Protein AF-A0AA39V1B9-F1 (afdb_monomer_lite)

Sequence (184 aa):
MPGRAGRNKNKDPFYYWNYVAITKPEAQALASRLGLDFPAGLQDAPKSGLIYPIRRLIITSEDTPANYTTLLGPLWSTKTQSIIHETRIQVLLCPPPGSPDHKLSEHLDAGSPRWTPRAPNAEEEIEIGKVREMKERVAGQTGERKDVESKDIREILMGMGGNWVDNLPALEKAMNSTDQGVGR

Organism: NCBI:txid184061

Secondary structure (DSSP, 8-state):
--------GGG-HHHIIIIIGGG-HHHHHHHHHHTPPP-TT-TTSGGGSTHHHHHHHHHTT---HHHHHHHH-TTHHHHSHHHHHHHHHHHHH-PPTTSHHHHHHHHHHTT-S---PPPP-HHHHHHHHHHHHHHHHHHHHHTT-----HHHHHHHHHHTGGGHHHHHHHHHHHHHTS---TT-

Radius of gyration: 18.97 Å; chains: 1; bounding box: 39×52×49 Å

Foldseek 3Di:
DDDDPPPPLCAFQLSCLAPPLVVDPVSVVVCVLLQHDRCVNVCPDPSSDPLLQLLSCQQVVNNDPVNCCNNRNDCCVVPCPVVNLVSNLLLQLVFDPQFQSVVSCCVSCPRGPGGDGDDDDPVSVVLNVLLVVLLVLLCVQQPPALDRDPVSVVVSLVVVPPCSVVSVVSNVSSRRRGRSRPPD

Structure (mmCIF, N/CA/C/O backbone):
data_AF-A0AA39V1B9-F1
#
_entry.id   AF-A0AA39V1B9-F1
#
loop_
_atom_site.group_PDB
_atom_site.id
_atom_site.type_symbol
_atom_site.label_atom_id
_atom_site.label_alt_id
_atom_site.label_comp_id
_atom_site.label_asym_id
_atom_site.label_entity_id
_atom_site.label_seq_id
_atom_site.pdbx_PDB_ins_code
_atom_site.Cartn_x
_atom_site.Cartn_y
_atom_site.Cartn_z
_atom_site.occupancy
_atom_site.B_iso_or_equiv
_atom_site.auth_seq_id
_atom_site.auth_comp_id
_atom_site.auth_asym_id
_atom_site.auth_atom_id
_atom_site.pdbx_PDB_model_num
ATOM 1 N N . MET A 1 1 ? 13.979 38.672 -17.823 1.00 37.19 1 MET A N 1
ATOM 2 C CA . MET A 1 1 ? 12.938 37.757 -17.306 1.00 37.19 1 MET A CA 1
ATOM 3 C C . MET A 1 1 ? 13.581 36.405 -17.031 1.00 37.19 1 MET A C 1
ATOM 5 O O . MET A 1 1 ? 14.150 35.858 -17.969 1.00 37.19 1 MET A O 1
ATOM 9 N N . PRO A 1 2 ? 13.589 35.884 -15.795 1.00 35.84 2 PRO A N 1
ATOM 10 C CA . PRO A 1 2 ? 14.189 34.584 -15.520 1.00 35.84 2 PRO A CA 1
ATOM 11 C C . PRO A 1 2 ? 13.234 33.461 -15.954 1.00 35.84 2 PRO A C 1
ATOM 13 O O . PRO A 1 2 ? 12.050 33.466 -15.619 1.00 35.84 2 PRO A O 1
ATOM 16 N N . GLY A 1 3 ? 13.754 32.527 -16.753 1.00 38.38 3 GLY A N 1
ATOM 17 C CA . GLY A 1 3 ? 13.015 31.409 -17.332 1.00 38.38 3 GLY A CA 1
ATOM 18 C C . GLY A 1 3 ? 12.519 30.418 -16.280 1.00 38.38 3 GLY A C 1
ATOM 19 O O . GLY A 1 3 ? 13.250 30.009 -15.379 1.00 38.38 3 GLY A O 1
ATOM 20 N N . ARG A 1 4 ? 11.256 30.008 -16.416 1.00 44.22 4 ARG A N 1
ATOM 21 C CA . ARG A 1 4 ? 10.624 28.958 -15.614 1.00 44.22 4 ARG A CA 1
ATOM 22 C C . ARG A 1 4 ? 11.308 27.630 -15.957 1.00 44.22 4 ARG A C 1
ATOM 24 O O . ARG A 1 4 ? 11.100 27.102 -17.046 1.00 44.22 4 ARG A O 1
ATOM 31 N N . ALA A 1 5 ? 12.136 27.108 -15.053 1.00 47.25 5 ALA A N 1
ATOM 32 C CA . ALA A 1 5 ? 12.747 25.791 -15.197 1.00 47.25 5 ALA A CA 1
ATOM 33 C C . ALA A 1 5 ? 11.652 24.747 -15.477 1.00 47.25 5 ALA A C 1
ATOM 35 O O . ALA A 1 5 ? 10.743 24.544 -14.666 1.00 47.25 5 ALA A O 1
ATOM 36 N N . GLY A 1 6 ? 11.703 24.123 -16.655 1.00 45.06 6 GLY A N 1
ATOM 37 C CA . GLY A 1 6 ? 10.778 23.063 -17.027 1.00 45.06 6 GLY A CA 1
ATOM 38 C C . GLY A 1 6 ? 10.898 21.919 -16.025 1.00 45.06 6 GLY A C 1
ATOM 39 O O . GLY A 1 6 ? 11.937 21.265 -15.952 1.00 45.06 6 GLY A O 1
ATOM 40 N N . ARG A 1 7 ? 9.846 21.678 -15.233 1.00 54.78 7 ARG A N 1
ATOM 41 C CA . ARG A 1 7 ? 9.728 20.460 -14.421 1.00 54.78 7 ARG A CA 1
ATOM 42 C C . ARG A 1 7 ? 9.906 19.274 -15.366 1.00 54.78 7 ARG A C 1
ATOM 44 O O . ARG A 1 7 ? 9.067 19.055 -16.236 1.00 54.78 7 ARG A O 1
ATOM 51 N N . ASN A 1 8 ? 11.013 18.550 -15.229 1.00 60.31 8 ASN A N 1
ATOM 52 C CA . ASN A 1 8 ? 11.303 17.384 -16.052 1.00 60.31 8 ASN A CA 1
ATOM 53 C C . ASN A 1 8 ? 10.291 16.280 -15.708 1.00 60.31 8 ASN A C 1
ATOM 55 O O . ASN A 1 8 ? 10.480 15.537 -14.745 1.00 60.31 8 ASN A O 1
ATOM 59 N N . LYS A 1 9 ? 9.188 16.228 -16.466 1.00 61.00 9 LYS A N 1
ATOM 60 C CA . LYS A 1 9 ? 8.064 15.303 -16.257 1.00 61.00 9 LYS A CA 1
ATOM 61 C C . LYS A 1 9 ? 8.521 13.843 -16.249 1.00 61.00 9 LYS A C 1
ATOM 63 O O . LYS A 1 9 ? 7.990 13.055 -15.482 1.00 61.00 9 LYS A O 1
ATOM 68 N N . ASN A 1 10 ? 9.590 13.515 -16.977 1.00 60.66 10 ASN A N 1
ATOM 69 C CA . ASN A 1 10 ? 10.157 12.164 -17.044 1.00 60.66 10 ASN A CA 1
ATOM 70 C C . ASN A 1 10 ? 10.738 11.670 -15.710 1.00 60.66 10 ASN A C 1
ATOM 72 O O . ASN A 1 10 ? 11.072 10.496 -15.597 1.00 60.66 10 ASN A O 1
ATOM 76 N N . LYS A 1 11 ? 10.903 12.550 -14.717 1.00 70.75 11 LYS A N 1
ATOM 77 C CA . LYS A 1 11 ? 11.373 12.185 -13.376 1.00 70.75 11 LYS A CA 1
ATOM 78 C C . LYS A 1 11 ? 10.248 12.114 -12.343 1.00 70.75 11 LYS A C 1
ATOM 80 O O . LYS A 1 11 ? 10.514 11.843 -11.180 1.00 70.75 11 LYS A O 1
ATOM 85 N N . ASP A 1 12 ? 9.015 12.419 -12.727 1.00 89.06 12 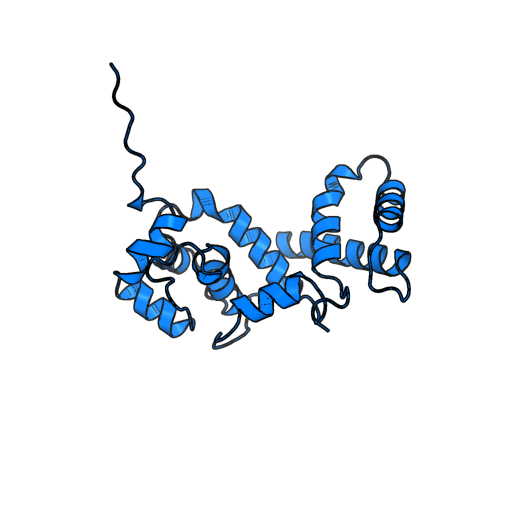ASP A N 1
ATOM 86 C CA . ASP A 1 12 ? 7.872 12.312 -11.835 1.00 89.06 12 ASP A CA 1
ATOM 87 C C . ASP A 1 12 ? 7.345 10.866 -11.811 1.00 89.06 12 ASP A C 1
ATOM 89 O O . ASP A 1 12 ? 7.060 10.343 -12.886 1.00 89.06 12 ASP A O 1
ATOM 93 N N . PRO A 1 13 ? 7.202 10.213 -10.641 1.00 92.19 13 PRO A N 1
ATOM 94 C CA . PRO A 1 13 ? 6.797 8.809 -10.581 1.00 92.19 13 PRO A CA 1
ATOM 95 C C . PRO A 1 13 ? 5.447 8.514 -11.222 1.00 92.19 13 PRO A C 1
ATOM 97 O O . PRO A 1 13 ? 5.292 7.482 -11.871 1.00 92.19 13 PRO A O 1
ATOM 100 N N . PHE A 1 14 ? 4.486 9.432 -11.091 1.00 90.94 14 PHE A N 1
ATOM 101 C CA . PHE A 1 14 ? 3.168 9.269 -11.694 1.00 90.94 14 PHE A CA 1
ATOM 102 C C . PHE A 1 14 ? 3.268 9.304 -13.219 1.00 90.94 14 PHE A C 1
ATOM 104 O O . PHE A 1 14 ? 2.776 8.403 -13.897 1.00 90.94 14 PHE A O 1
ATOM 111 N N . TYR A 1 15 ? 3.967 10.298 -13.772 1.00 90.94 15 TYR A N 1
ATOM 112 C CA . TYR A 1 15 ? 4.223 10.346 -15.212 1.00 90.94 15 TYR A CA 1
ATOM 113 C C . TYR A 1 15 ? 5.038 9.135 -15.693 1.00 90.94 15 TYR A C 1
ATOM 115 O O . TYR A 1 15 ? 4.747 8.568 -16.745 1.00 90.94 15 TYR A O 1
ATOM 123 N N . TYR A 1 16 ? 6.045 8.718 -14.925 1.00 93.31 16 TYR A N 1
ATOM 124 C CA . TYR A 1 16 ? 6.901 7.595 -15.285 1.00 93.31 16 TYR A CA 1
ATOM 125 C C . TYR A 1 16 ? 6.095 6.300 -15.402 1.00 93.31 16 TYR A C 1
ATOM 127 O O . TYR A 1 16 ? 6.165 5.648 -16.442 1.00 93.31 16 TYR A O 1
ATOM 135 N N . TRP A 1 17 ? 5.289 5.969 -14.389 1.00 93.38 17 TRP A N 1
ATOM 136 C CA . TRP A 1 17 ? 4.412 4.796 -14.400 1.00 93.38 17 TRP A CA 1
ATOM 137 C C . TRP A 1 17 ? 3.464 4.800 -15.606 1.00 93.38 17 TRP A C 1
ATOM 139 O O . TRP A 1 17 ? 3.354 3.807 -16.323 1.00 93.38 17 TRP A O 1
ATOM 149 N N . ASN A 1 18 ? 2.824 5.942 -15.869 1.00 91.19 18 ASN A N 1
ATOM 150 C CA . ASN A 1 18 ? 1.783 6.033 -16.888 1.00 91.19 18 ASN A CA 1
ATOM 151 C C . ASN A 1 18 ? 2.308 6.045 -18.332 1.00 91.19 18 ASN A C 1
ATOM 153 O O . ASN A 1 18 ? 1.601 5.586 -19.229 1.00 91.19 18 ASN A O 1
ATOM 157 N N . TYR A 1 19 ? 3.516 6.569 -18.571 1.00 90.56 19 TYR A N 1
ATOM 158 C CA . TYR A 1 19 ? 3.994 6.850 -19.933 1.00 90.56 19 TYR A CA 1
ATOM 159 C C . TYR A 1 19 ? 5.386 6.310 -20.254 1.00 90.56 19 TYR A C 1
ATOM 161 O O . TYR A 1 19 ? 5.684 6.064 -21.419 1.00 90.56 19 TYR A O 1
ATOM 169 N N . VAL A 1 20 ? 6.264 6.147 -19.261 1.00 92.94 20 VAL A N 1
ATOM 170 C CA . VAL A 1 20 ? 7.667 5.779 -19.503 1.00 92.94 20 VAL A CA 1
ATOM 171 C C . VAL A 1 20 ? 7.892 4.292 -19.274 1.00 92.94 20 VAL A C 1
ATOM 173 O O . VAL A 1 20 ? 8.451 3.635 -20.150 1.00 92.94 20 VAL A O 1
ATOM 176 N N . ALA A 1 21 ? 7.436 3.749 -18.145 1.00 94.38 21 ALA A N 1
ATOM 177 C CA . ALA A 1 21 ? 7.662 2.357 -17.761 1.00 94.38 21 ALA A CA 1
ATOM 178 C C . ALA A 1 21 ? 7.157 1.372 -18.831 1.00 94.38 21 ALA A C 1
ATOM 180 O O . ALA A 1 21 ? 7.869 0.443 -19.191 1.00 94.38 21 ALA A O 1
ATOM 181 N N . ILE A 1 22 ? 6.003 1.643 -19.451 1.00 94.00 22 ILE A N 1
ATOM 182 C CA . ILE A 1 22 ? 5.450 0.814 -20.537 1.00 94.00 22 ILE A CA 1
ATOM 183 C C . ILE A 1 22 ? 6.396 0.657 -21.742 1.00 94.00 22 ILE A C 1
ATOM 185 O O . ILE A 1 22 ? 6.296 -0.320 -22.473 1.00 94.00 22 ILE A O 1
ATOM 189 N N . THR A 1 23 ? 7.327 1.592 -21.958 1.00 94.44 23 THR A N 1
ATOM 190 C CA . THR A 1 23 ? 8.289 1.556 -23.078 1.00 94.44 23 THR A CA 1
ATOM 191 C C . THR A 1 23 ? 9.585 0.811 -22.747 1.00 94.44 23 THR A C 1
ATOM 193 O O . THR A 1 23 ? 10.448 0.664 -23.612 1.00 94.44 23 THR A O 1
ATOM 196 N N . LYS A 1 24 ? 9.758 0.372 -21.495 1.00 96.00 24 LYS A N 1
ATOM 197 C CA . LYS A 1 24 ? 10.985 -0.253 -20.992 1.00 96.00 24 LYS A CA 1
ATOM 198 C C . LYS A 1 24 ? 10.831 -1.777 -20.946 1.00 96.00 24 LYS A C 1
ATOM 200 O O . LYS A 1 24 ? 9.971 -2.250 -20.200 1.00 96.00 24 LYS A O 1
ATOM 205 N N . PRO A 1 25 ? 11.650 -2.559 -21.678 1.00 98.00 25 PRO A N 1
ATOM 206 C CA . PRO A 1 25 ? 11.557 -4.022 -21.672 1.00 98.00 25 PRO A CA 1
ATOM 207 C C . PRO A 1 25 ? 11.648 -4.632 -20.268 1.00 98.00 25 PRO A C 1
ATOM 209 O O . PRO A 1 25 ? 10.903 -5.547 -19.930 1.00 98.00 25 PRO A O 1
ATOM 212 N N . GLU A 1 26 ? 12.514 -4.089 -19.414 1.00 97.94 26 GLU A N 1
ATOM 213 C CA . GLU A 1 26 ? 12.684 -4.525 -18.030 1.00 97.94 26 GLU A CA 1
ATOM 214 C C . GLU A 1 26 ? 11.429 -4.291 -17.175 1.00 97.94 26 GLU A C 1
ATOM 216 O O . GLU A 1 26 ? 11.073 -5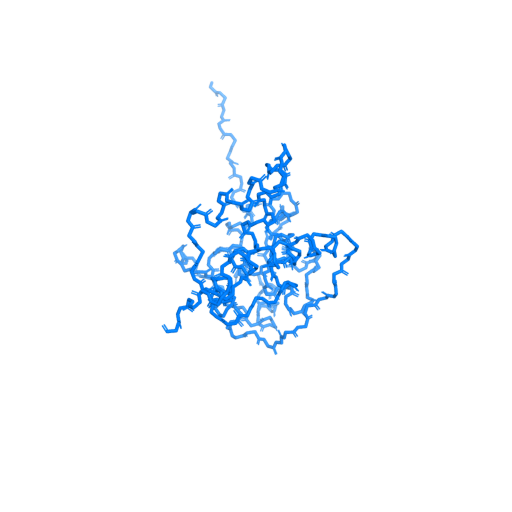.132 -16.349 1.00 97.94 26 GLU A O 1
ATOM 221 N N . ALA A 1 27 ? 10.714 -3.186 -17.402 1.00 97.75 27 ALA A N 1
ATOM 222 C CA . ALA A 1 27 ? 9.474 -2.891 -16.697 1.00 97.75 27 ALA A CA 1
ATOM 223 C C . ALA A 1 27 ? 8.309 -3.726 -17.237 1.00 97.75 27 ALA A C 1
ATOM 225 O O . ALA A 1 27 ? 7.485 -4.172 -16.448 1.00 97.75 27 ALA A O 1
ATOM 226 N N . GLN A 1 28 ? 8.263 -3.996 -18.545 1.00 97.50 28 GLN A N 1
ATOM 227 C CA . GLN A 1 28 ? 7.302 -4.927 -19.144 1.00 97.50 28 GLN A CA 1
ATOM 228 C C . GLN A 1 28 ? 7.466 -6.346 -18.592 1.00 97.50 28 GLN A C 1
ATOM 230 O O . GLN A 1 28 ? 6.481 -6.970 -18.196 1.00 97.50 28 GLN A O 1
ATOM 235 N N . ALA A 1 29 ? 8.706 -6.834 -18.505 1.00 98.12 29 ALA A N 1
ATOM 236 C CA . ALA A 1 29 ? 9.008 -8.142 -17.935 1.00 98.12 29 ALA A CA 1
ATOM 237 C C . ALA A 1 29 ? 8.603 -8.220 -16.455 1.00 98.12 29 ALA A C 1
ATOM 239 O O . ALA A 1 29 ? 7.954 -9.181 -16.037 1.00 98.12 29 ALA A O 1
ATOM 240 N N . LEU A 1 30 ? 8.934 -7.187 -15.670 1.00 98.19 30 LEU A N 1
ATOM 241 C CA . LEU A 1 30 ? 8.533 -7.103 -14.268 1.00 98.19 30 LEU A CA 1
ATOM 242 C C . LEU A 1 30 ? 7.006 -7.038 -14.121 1.00 98.19 30 LEU A C 1
ATOM 244 O O . LEU A 1 30 ? 6.442 -7.791 -13.336 1.00 98.19 30 LEU A O 1
ATOM 248 N N . ALA A 1 31 ? 6.325 -6.196 -14.899 1.00 96.88 31 ALA A N 1
ATOM 249 C CA . ALA A 1 31 ? 4.871 -6.071 -14.871 1.00 96.88 31 ALA A CA 1
ATOM 250 C C . ALA A 1 31 ? 4.182 -7.399 -15.202 1.00 96.88 31 ALA A C 1
ATOM 252 O O . ALA A 1 31 ? 3.312 -7.830 -14.452 1.00 96.88 31 ALA A O 1
ATOM 253 N N . SER A 1 32 ? 4.635 -8.100 -16.244 1.00 96.62 32 SER A N 1
ATOM 254 C CA . SER A 1 32 ? 4.124 -9.426 -16.601 1.00 96.62 32 SER A CA 1
ATOM 255 C C . SER A 1 32 ? 4.310 -10.437 -15.464 1.00 96.62 32 SER A C 1
ATOM 257 O O . SER A 1 32 ? 3.352 -11.108 -15.083 1.00 96.62 32 SER A O 1
ATOM 259 N N . ARG A 1 33 ? 5.501 -10.489 -14.846 1.00 96.50 33 ARG A N 1
ATOM 260 C CA . ARG A 1 33 ? 5.774 -11.363 -13.689 1.00 96.50 33 ARG A CA 1
ATOM 261 C C . ARG A 1 33 ? 4.865 -11.064 -12.496 1.00 96.50 33 ARG A C 1
ATOM 263 O O . ARG A 1 33 ? 4.499 -11.975 -11.759 1.00 96.50 33 ARG A O 1
ATOM 270 N N . LEU A 1 34 ? 4.527 -9.794 -12.3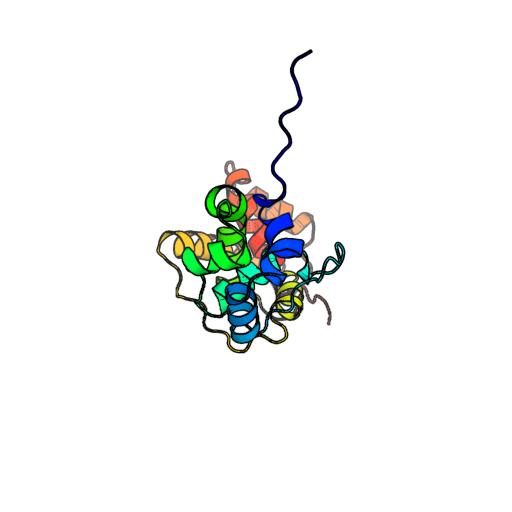05 1.00 96.69 34 LEU A N 1
ATOM 271 C CA . LEU A 1 34 ? 3.687 -9.306 -11.218 1.00 96.69 34 LEU A CA 1
ATOM 272 C C . LEU A 1 34 ? 2.184 -9.343 -11.542 1.00 96.69 34 LEU A C 1
ATOM 274 O O . LEU A 1 34 ? 1.379 -9.047 -10.662 1.00 96.69 34 LEU A O 1
ATOM 278 N N . GLY A 1 35 ? 1.783 -9.677 -12.773 1.00 95.31 35 GLY A N 1
ATOM 279 C CA . GLY A 1 35 ? 0.391 -9.590 -13.232 1.00 95.31 35 GLY A CA 1
ATOM 280 C C . GLY A 1 35 ? -0.151 -8.153 -13.304 1.00 95.31 35 GLY A C 1
ATOM 281 O O . GLY A 1 35 ? -1.333 -7.929 -13.042 1.00 95.31 35 GLY A O 1
ATOM 282 N N . LEU A 1 36 ? 0.716 -7.169 -13.554 1.00 94.31 36 LEU A N 1
ATOM 283 C CA . LEU A 1 36 ? 0.351 -5.762 -13.725 1.00 94.31 36 LEU A CA 1
ATOM 284 C C . LEU A 1 36 ? -0.008 -5.458 -15.176 1.00 94.31 36 LEU A C 1
ATOM 286 O O . LEU A 1 36 ? 0.751 -5.787 -16.087 1.00 94.31 36 LEU A O 1
ATOM 290 N N . ASP A 1 37 ? -1.078 -4.689 -15.352 1.00 91.62 37 ASP A N 1
ATOM 291 C CA . ASP A 1 37 ? -1.376 -4.033 -16.621 1.00 91.62 37 ASP A CA 1
ATOM 292 C C . ASP A 1 37 ? -0.946 -2.570 -16.564 1.00 91.62 37 ASP A C 1
ATOM 294 O O . ASP A 1 37 ? -1.322 -1.832 -15.649 1.00 91.62 37 ASP A O 1
ATOM 298 N N . PHE A 1 38 ? -0.194 -2.116 -17.565 1.00 90.62 38 PHE A N 1
ATOM 299 C CA . PHE A 1 38 ? 0.081 -0.690 -17.687 1.00 90.62 38 PHE A CA 1
ATOM 300 C C . PHE A 1 38 ? -1.197 0.067 -18.065 1.00 90.62 38 PHE A C 1
ATOM 302 O O . PHE A 1 38 ? -1.966 -0.402 -18.903 1.00 90.62 38 PHE A O 1
ATOM 309 N N . PRO A 1 39 ? -1.398 1.283 -17.533 1.00 81.50 39 PRO A N 1
ATOM 310 C CA . PRO A 1 39 ? -2.577 2.093 -17.833 1.00 81.50 39 PRO A CA 1
ATOM 311 C C . PRO A 1 39 ? -2.609 2.614 -19.281 1.00 81.50 39 PRO A C 1
ATOM 313 O O . PRO A 1 39 ? -3.607 3.201 -19.680 1.00 81.50 39 PRO A O 1
ATOM 316 N N . ALA A 1 40 ? -1.539 2.431 -20.069 1.00 73.75 40 ALA A N 1
ATOM 317 C CA . ALA A 1 40 ? -1.438 2.840 -21.478 1.00 73.75 40 ALA A CA 1
ATOM 318 C C . ALA A 1 40 ? -1.885 4.297 -21.753 1.00 73.75 40 ALA A C 1
ATOM 320 O O . ALA A 1 40 ? -2.418 4.604 -22.816 1.00 73.75 40 ALA A O 1
ATOM 321 N N . GLY A 1 41 ? -1.674 5.203 -20.790 1.00 63.81 41 GLY A N 1
ATOM 322 C CA . GLY A 1 41 ? -2.076 6.611 -20.884 1.00 63.81 41 GLY A CA 1
ATOM 323 C C . GLY A 1 41 ? -3.541 6.917 -20.537 1.00 63.81 41 GLY A C 1
ATOM 324 O O . GLY A 1 41 ? -3.952 8.071 -20.662 1.00 63.81 41 GLY A O 1
ATOM 325 N N . LEU A 1 42 ? -4.325 5.939 -20.073 1.00 67.31 42 LEU A N 1
ATOM 326 C CA . LEU A 1 42 ? -5.687 6.144 -19.571 1.00 67.31 42 LEU A CA 1
ATOM 327 C C . LEU A 1 42 ? -5.634 6.796 -18.181 1.00 67.31 42 LEU A C 1
ATOM 329 O O . LEU A 1 42 ? -5.460 6.116 -17.171 1.00 67.31 42 LEU A O 1
ATOM 333 N N . GLN A 1 43 ? -5.757 8.127 -18.136 1.00 57.50 43 GLN A N 1
ATOM 334 C CA . GLN A 1 43 ? -5.581 8.919 -16.910 1.00 57.50 43 GLN A CA 1
ATOM 335 C C . GLN A 1 43 ? -6.600 8.587 -15.805 1.00 57.50 43 GLN A C 1
ATOM 337 O O . GLN A 1 43 ? -6.240 8.668 -14.632 1.00 57.50 43 GLN A O 1
ATOM 342 N N . ASP A 1 44 ? -7.799 8.110 -16.154 1.00 59.81 44 ASP A N 1
ATOM 343 C CA . ASP A 1 44 ? -8.903 7.908 -15.198 1.00 59.81 44 ASP A CA 1
ATOM 344 C C . ASP A 1 44 ? -9.119 6.445 -14.767 1.00 59.81 44 ASP A C 1
ATOM 346 O O . ASP A 1 44 ? -10.059 6.135 -14.037 1.00 59.81 44 ASP A O 1
ATOM 350 N N . ALA A 1 45 ? -8.266 5.513 -15.205 1.00 65.81 45 ALA A N 1
ATOM 351 C CA . ALA A 1 45 ? -8.367 4.126 -14.759 1.00 65.81 45 ALA A CA 1
ATOM 352 C C . ALA A 1 45 ? -7.821 3.987 -13.325 1.00 65.81 45 ALA A C 1
ATOM 354 O O . ALA A 1 45 ? -6.761 4.538 -13.044 1.00 65.81 45 ALA A O 1
ATOM 355 N N . PRO A 1 46 ? -8.414 3.170 -12.432 1.00 69.12 46 PRO A N 1
ATOM 356 C CA . PRO A 1 46 ? -7.844 2.897 -11.103 1.00 69.12 46 PRO A CA 1
ATOM 357 C C . PRO A 1 46 ? -6.371 2.438 -11.132 1.00 69.12 46 PRO A C 1
ATOM 359 O O . PRO A 1 46 ? -5.612 2.671 -10.194 1.00 69.12 46 PRO A O 1
ATOM 362 N N . LYS A 1 47 ? -5.945 1.839 -12.254 1.00 79.44 47 LYS A N 1
ATOM 363 C CA . LYS A 1 47 ? -4.571 1.395 -12.534 1.00 79.44 47 LYS A CA 1
ATOM 364 C C . LYS A 1 47 ? -3.589 2.532 -12.889 1.00 79.44 47 LYS A C 1
ATOM 366 O O . LYS A 1 47 ? -2.387 2.282 -12.968 1.00 79.44 47 LYS A O 1
ATOM 371 N N . SER A 1 48 ? -4.058 3.766 -13.105 1.00 82.12 48 SER A N 1
ATOM 372 C CA . SER A 1 48 ? -3.216 4.944 -13.391 1.00 82.12 48 SER A CA 1
ATOM 373 C C . SER A 1 48 ? -2.540 5.506 -12.134 1.00 82.12 48 SER A C 1
ATOM 375 O O . SER A 1 48 ? -1.485 6.142 -12.216 1.00 82.12 48 SER A O 1
ATOM 377 N N . GLY A 1 49 ? -3.121 5.238 -10.960 1.00 89.81 49 GLY A N 1
ATOM 378 C CA . GLY A 1 49 ? -2.590 5.640 -9.663 1.00 89.81 49 GLY A CA 1
ATOM 379 C C . GLY A 1 49 ? -1.353 4.845 -9.245 1.00 89.81 49 GLY A C 1
ATOM 380 O O . GLY A 1 49 ? -1.200 3.671 -9.574 1.00 89.81 49 GLY A O 1
ATOM 381 N N . LEU A 1 50 ? -0.483 5.473 -8.447 1.00 93.69 50 LEU A N 1
ATOM 382 C CA . LEU A 1 50 ? 0.755 4.850 -7.957 1.00 93.69 50 LEU A CA 1
ATOM 383 C C . LEU A 1 50 ? 0.520 3.702 -6.971 1.00 93.69 50 LEU A C 1
ATOM 385 O O . LEU A 1 50 ? 1.371 2.823 -6.856 1.00 93.69 50 LEU A O 1
ATOM 389 N N . ILE A 1 51 ? -0.627 3.686 -6.285 1.00 95.12 51 ILE A N 1
ATOM 390 C CA . ILE A 1 51 ? -0.969 2.618 -5.339 1.00 95.12 51 ILE A CA 1
ATOM 391 C C . ILE A 1 51 ? -1.007 1.266 -6.055 1.00 95.12 51 ILE A C 1
ATOM 393 O O . ILE A 1 51 ? -0.542 0.289 -5.489 1.00 95.12 51 ILE A O 1
ATOM 397 N N . TYR A 1 52 ? -1.475 1.191 -7.304 1.00 95.38 52 TYR A N 1
ATOM 398 C CA . TYR A 1 52 ? -1.583 -0.076 -8.030 1.00 95.38 52 TYR A CA 1
ATOM 399 C C . TYR A 1 52 ? -0.231 -0.808 -8.208 1.00 95.38 52 TYR A C 1
ATOM 401 O O . TYR A 1 52 ? -0.089 -1.917 -7.682 1.00 95.38 52 TYR A O 1
ATOM 409 N N . PRO A 1 53 ? 0.801 -0.222 -8.855 1.00 96.56 53 PRO A N 1
ATOM 410 C CA . PRO A 1 53 ? 2.109 -0.869 -8.967 1.00 96.56 53 PRO A CA 1
ATOM 411 C C . PRO A 1 53 ? 2.809 -1.043 -7.612 1.00 96.56 53 PRO A C 1
ATOM 413 O O . PRO A 1 53 ? 3.452 -2.068 -7.393 1.00 96.56 53 PRO A O 1
ATOM 416 N N . ILE A 1 54 ? 2.667 -0.086 -6.683 1.00 97.75 54 ILE A N 1
ATOM 417 C CA . ILE A 1 54 ? 3.266 -0.171 -5.339 1.00 97.75 54 ILE A CA 1
ATOM 418 C C . ILE A 1 54 ? 2.690 -1.359 -4.569 1.00 97.75 54 ILE A C 1
ATOM 420 O O . ILE A 1 54 ? 3.434 -2.211 -4.083 1.00 97.75 54 ILE A O 1
ATOM 424 N N . ARG A 1 55 ? 1.361 -1.452 -4.497 1.00 97.19 55 ARG A N 1
ATOM 425 C CA . ARG A 1 55 ? 0.657 -2.541 -3.828 1.00 97.19 55 ARG A CA 1
ATOM 426 C C . ARG A 1 55 ? 1.046 -3.876 -4.431 1.00 97.19 55 ARG A C 1
ATOM 428 O O . ARG A 1 55 ? 1.344 -4.800 -3.683 1.00 97.19 55 ARG A O 1
ATOM 435 N N . ARG A 1 56 ? 1.141 -3.973 -5.761 1.00 97.12 56 ARG A N 1
ATOM 436 C CA . ARG A 1 56 ? 1.525 -5.236 -6.392 1.00 97.12 56 ARG A CA 1
ATOM 437 C C . ARG A 1 56 ? 2.930 -5.695 -6.007 1.00 97.12 56 ARG A C 1
ATOM 439 O O . ARG A 1 56 ? 3.124 -6.881 -5.743 1.00 97.12 56 ARG A O 1
ATOM 446 N N . LEU A 1 57 ? 3.891 -4.776 -5.933 1.00 98.31 57 LEU A N 1
ATOM 447 C CA . LEU A 1 57 ? 5.231 -5.089 -5.436 1.00 98.31 57 LEU A CA 1
ATOM 448 C C . LEU A 1 57 ? 5.182 -5.600 -3.990 1.00 98.31 57 LEU A C 1
ATOM 450 O O . LEU A 1 57 ? 5.791 -6.618 -3.679 1.00 98.31 57 LEU A O 1
ATOM 454 N N . ILE A 1 58 ? 4.408 -4.945 -3.125 1.00 98.31 58 ILE A N 1
ATOM 455 C CA . ILE A 1 58 ? 4.291 -5.307 -1.706 1.00 98.31 58 ILE A CA 1
ATOM 456 C C . ILE A 1 58 ? 3.667 -6.695 -1.533 1.00 98.31 58 ILE A C 1
ATOM 458 O O . ILE A 1 58 ? 4.240 -7.544 -0.852 1.00 98.31 58 ILE A O 1
ATOM 462 N N . ILE A 1 59 ? 2.515 -6.955 -2.156 1.00 98.00 59 ILE A N 1
ATOM 463 C CA . ILE A 1 59 ? 1.754 -8.200 -1.945 1.00 98.00 59 ILE A CA 1
ATOM 464 C C . ILE A 1 59 ? 2.459 -9.422 -2.534 1.00 98.00 59 ILE A C 1
ATOM 466 O O . ILE A 1 59 ? 2.157 -10.544 -2.150 1.00 98.00 59 ILE A O 1
ATOM 470 N N . THR A 1 60 ? 3.407 -9.230 -3.451 1.00 97.69 60 THR A N 1
ATOM 471 C CA . THR A 1 60 ? 4.217 -10.310 -4.037 1.00 97.69 60 THR A CA 1
ATOM 472 C C . THR A 1 60 ? 5.613 -10.431 -3.416 1.00 97.69 60 THR A C 1
ATOM 474 O O . THR A 1 60 ? 6.392 -11.282 -3.861 1.00 97.69 60 THR A O 1
ATOM 477 N N . SER A 1 61 ? 5.909 -9.618 -2.390 1.00 97.56 61 SER A N 1
ATOM 478 C CA . SER A 1 61 ? 7.220 -9.460 -1.740 1.00 97.56 61 SER A CA 1
ATOM 479 C C . SER A 1 61 ? 8.354 -9.122 -2.717 1.00 97.56 61 SER A C 1
ATOM 481 O O . SER A 1 61 ? 9.485 -9.593 -2.588 1.00 97.56 61 SER A O 1
ATOM 483 N N . GLU A 1 62 ? 8.048 -8.291 -3.709 1.00 97.81 62 GLU A N 1
ATOM 484 C CA . GLU A 1 62 ? 8.994 -7.764 -4.691 1.00 97.81 62 GLU A CA 1
ATOM 485 C C . GLU A 1 62 ? 9.279 -6.263 -4.496 1.00 97.81 62 GLU A C 1
ATOM 487 O O . GLU A 1 62 ? 9.858 -5.622 -5.373 1.00 97.81 62 GLU A O 1
ATOM 492 N N . ASP A 1 63 ? 8.923 -5.691 -3.346 1.00 97.12 63 ASP A N 1
ATOM 493 C CA . ASP A 1 63 ? 9.082 -4.280 -2.982 1.00 97.12 63 ASP A CA 1
ATOM 494 C C . ASP A 1 63 ? 10.531 -3.859 -2.678 1.00 97.12 63 ASP A C 1
ATOM 496 O O . ASP A 1 63 ? 10.865 -3.349 -1.611 1.00 97.12 63 ASP A O 1
ATOM 500 N N . THR A 1 64 ? 11.415 -4.045 -3.655 1.00 97.12 64 THR A N 1
ATOM 501 C CA . THR A 1 64 ? 12.828 -3.661 -3.575 1.00 97.12 64 THR A CA 1
ATOM 502 C C . THR A 1 64 ? 13.080 -2.284 -4.201 1.00 97.12 64 THR A C 1
ATOM 504 O O . THR A 1 64 ? 12.379 -1.897 -5.142 1.00 97.12 64 THR A O 1
ATOM 507 N N . PRO A 1 65 ? 14.130 -1.549 -3.779 1.00 97.31 65 PRO A N 1
ATOM 508 C CA . PRO A 1 65 ? 14.509 -0.283 -4.412 1.00 97.31 65 PRO A CA 1
ATOM 509 C C . PRO A 1 65 ? 14.726 -0.378 -5.928 1.00 97.31 65 PRO A C 1
ATOM 511 O O . PRO A 1 65 ? 14.402 0.560 -6.659 1.00 97.31 65 PRO A O 1
ATOM 514 N N . ALA A 1 66 ? 15.256 -1.509 -6.405 1.00 97.88 66 ALA A N 1
ATOM 515 C CA . ALA A 1 66 ? 15.466 -1.762 -7.826 1.00 97.88 66 ALA A CA 1
ATOM 516 C C . ALA A 1 66 ? 14.128 -1.854 -8.572 1.00 97.88 66 ALA A C 1
ATOM 518 O O . ALA A 1 66 ? 13.917 -1.113 -9.528 1.00 97.88 66 ALA A O 1
ATOM 519 N N . ASN A 1 67 ? 13.191 -2.669 -8.081 1.00 98.44 67 ASN A N 1
ATOM 520 C CA . ASN A 1 67 ? 11.879 -2.830 -8.708 1.00 98.44 67 ASN A CA 1
ATOM 521 C C . ASN A 1 67 ? 11.038 -1.544 -8.648 1.00 98.44 67 ASN A C 1
ATOM 523 O O . ASN A 1 67 ? 10.384 -1.194 -9.632 1.00 98.44 67 ASN A O 1
ATOM 527 N N . TYR A 1 68 ? 11.104 -0.792 -7.543 1.00 97.75 68 TYR A N 1
ATOM 528 C CA . TYR A 1 68 ? 10.484 0.534 -7.476 1.00 97.75 68 TYR A CA 1
ATOM 529 C C . TYR A 1 68 ? 11.074 1.483 -8.515 1.00 97.75 68 TYR A C 1
ATOM 531 O O . TYR A 1 68 ? 10.330 2.156 -9.219 1.00 97.75 68 TYR A O 1
ATOM 539 N N . THR A 1 69 ? 12.398 1.500 -8.676 1.00 96.94 69 THR A N 1
ATOM 540 C CA . THR A 1 69 ? 13.050 2.317 -9.709 1.00 96.94 69 THR A CA 1
ATOM 541 C C . THR A 1 69 ? 12.613 1.904 -11.114 1.00 96.94 69 THR A C 1
ATOM 543 O O . THR A 1 69 ? 12.374 2.772 -11.952 1.00 96.94 69 THR A O 1
ATOM 546 N N . THR A 1 70 ? 12.462 0.603 -11.364 1.00 97.81 70 THR A N 1
ATOM 547 C CA . THR A 1 70 ? 12.010 0.065 -12.652 1.00 97.81 70 THR A CA 1
ATOM 548 C C . THR A 1 70 ? 10.593 0.517 -13.012 1.00 97.81 70 THR A C 1
ATOM 550 O O . THR A 1 70 ? 10.360 0.902 -14.155 1.00 97.81 70 THR A O 1
ATOM 553 N N . LEU A 1 71 ? 9.642 0.498 -12.069 1.00 96.69 71 LEU A N 1
ATOM 554 C CA . LEU A 1 71 ? 8.240 0.842 -12.360 1.00 96.69 71 LEU A CA 1
ATOM 555 C C . LEU A 1 71 ? 7.917 2.331 -12.181 1.00 96.69 71 LEU A C 1
ATOM 557 O O . LEU A 1 71 ? 7.050 2.860 -12.874 1.00 96.69 71 LEU A O 1
ATOM 561 N N . LEU A 1 72 ? 8.593 3.006 -11.251 1.00 96.12 72 LEU A N 1
ATOM 562 C CA . LEU A 1 72 ? 8.262 4.361 -10.796 1.00 96.12 72 LEU A CA 1
ATOM 563 C C . LEU A 1 72 ? 9.344 5.395 -11.146 1.00 96.12 72 LEU A C 1
ATOM 565 O O . LEU A 1 72 ? 9.183 6.586 -10.880 1.00 96.12 72 LEU A O 1
ATOM 569 N N . GLY A 1 73 ? 10.452 4.963 -11.743 1.00 94.81 73 GLY A N 1
ATOM 570 C CA . GLY A 1 73 ? 11.552 5.831 -12.139 1.00 94.81 73 GLY A CA 1
ATOM 571 C C . GLY A 1 73 ? 12.451 6.270 -10.975 1.00 94.81 73 GLY A C 1
ATOM 572 O O . GLY A 1 73 ? 12.169 6.022 -9.806 1.00 94.81 73 GLY A O 1
ATOM 573 N N . PRO A 1 74 ? 13.563 6.964 -11.266 1.00 92.25 74 PRO A N 1
ATOM 574 C CA . PRO A 1 74 ? 14.669 7.164 -10.321 1.00 92.25 74 PRO A CA 1
ATOM 575 C C . PRO A 1 74 ? 14.382 8.102 -9.139 1.00 92.25 74 PRO A C 1
ATOM 577 O O . PRO A 1 74 ? 15.163 8.124 -8.194 1.00 92.25 74 PRO A O 1
ATOM 580 N N . LEU A 1 75 ? 13.302 8.890 -9.168 1.00 89.44 75 LEU A N 1
ATOM 581 C CA . LEU A 1 75 ? 12.942 9.793 -8.062 1.00 89.44 75 LEU A CA 1
ATOM 582 C C . LEU A 1 75 ? 11.815 9.254 -7.173 1.00 89.44 75 LEU A C 1
ATOM 584 O O . LEU A 1 75 ? 11.280 10.011 -6.357 1.00 89.44 75 LEU A O 1
ATOM 588 N N . TRP A 1 76 ? 11.455 7.972 -7.305 1.00 92.75 76 TRP A N 1
ATOM 589 C CA . TRP A 1 76 ? 10.393 7.351 -6.508 1.00 92.75 76 TRP A CA 1
ATOM 590 C C . TRP A 1 76 ? 10.596 7.598 -5.006 1.00 92.75 76 TRP A C 1
ATOM 592 O O . TRP A 1 76 ? 9.704 8.101 -4.326 1.00 92.75 76 TRP A O 1
ATOM 602 N N . SER A 1 77 ? 11.822 7.402 -4.515 1.00 88.81 77 SER A N 1
ATOM 603 C CA . SER A 1 77 ? 12.164 7.468 -3.092 1.00 88.81 77 SER A CA 1
ATOM 604 C C . SER A 1 77 ? 11.953 8.839 -2.448 1.00 88.81 77 SER A C 1
ATOM 606 O O . SER A 1 77 ? 11.859 8.923 -1.232 1.00 88.81 77 SER A O 1
ATOM 608 N N . THR A 1 78 ? 11.854 9.915 -3.226 1.00 86.56 78 THR A N 1
ATOM 609 C CA . THR A 1 78 ? 11.593 11.262 -2.688 1.00 86.56 78 THR A CA 1
ATOM 610 C C . THR A 1 78 ? 10.112 11.613 -2.616 1.00 86.56 78 THR A C 1
ATOM 612 O O . THR A 1 78 ? 9.741 12.559 -1.931 1.00 86.56 78 THR A O 1
ATOM 615 N N . LYS A 1 79 ? 9.260 10.883 -3.344 1.00 84.81 79 LYS A N 1
ATOM 616 C CA . LYS A 1 79 ? 7.866 11.277 -3.587 1.00 84.81 79 LYS A CA 1
ATOM 617 C C . LYS A 1 79 ? 6.840 10.224 -3.198 1.00 84.81 79 LYS A C 1
ATOM 619 O O . LYS A 1 79 ? 5.674 10.565 -3.055 1.00 84.81 79 LYS A O 1
ATOM 624 N N . THR A 1 80 ? 7.246 8.963 -3.063 1.00 92.69 80 THR A N 1
ATOM 625 C CA . THR A 1 80 ? 6.311 7.849 -2.870 1.00 92.69 80 THR A CA 1
ATOM 626 C C . THR A 1 80 ? 6.519 7.105 -1.557 1.00 92.69 80 THR A C 1
ATOM 628 O O . THR A 1 80 ? 5.829 6.121 -1.340 1.00 92.69 80 THR A O 1
ATOM 631 N N . GLN A 1 81 ? 7.431 7.539 -0.678 1.00 93.88 81 GLN A N 1
ATOM 632 C CA . GLN A 1 81 ? 7.709 6.827 0.582 1.00 93.88 81 GLN A CA 1
ATOM 633 C C . GLN A 1 81 ? 6.487 6.748 1.494 1.00 93.88 81 GLN A C 1
ATOM 635 O O . GLN A 1 81 ? 6.193 5.671 1.996 1.00 93.88 81 GLN A O 1
ATOM 640 N N . SER A 1 82 ? 5.738 7.845 1.648 1.00 93.62 82 SER A N 1
ATOM 641 C CA . SER A 1 82 ? 4.493 7.831 2.427 1.00 93.62 82 SER A CA 1
ATOM 642 C C . SER A 1 82 ? 3.464 6.877 1.821 1.00 93.62 82 SER A C 1
ATOM 644 O O . SER A 1 82 ? 2.914 6.052 2.535 1.00 93.62 82 SER A O 1
ATOM 646 N N . ILE A 1 83 ? 3.285 6.906 0.495 1.00 94.94 83 ILE A N 1
ATOM 647 C CA . ILE A 1 83 ? 2.359 6.012 -0.219 1.00 94.94 83 ILE A CA 1
ATOM 648 C C . ILE A 1 83 ? 2.774 4.548 -0.041 1.00 94.94 83 ILE A C 1
ATOM 650 O O . ILE A 1 83 ? 1.927 3.694 0.208 1.00 94.94 83 ILE A O 1
ATOM 654 N N . ILE A 1 84 ? 4.071 4.248 -0.163 1.00 96.88 84 ILE A N 1
ATOM 655 C CA . ILE A 1 84 ? 4.614 2.903 0.053 1.00 96.88 84 ILE A CA 1
ATOM 656 C C . ILE A 1 84 ? 4.321 2.462 1.480 1.00 96.88 84 ILE A C 1
ATOM 658 O O . ILE A 1 84 ? 3.720 1.410 1.662 1.00 96.88 84 ILE A O 1
ATOM 662 N N . HIS A 1 85 ? 4.687 3.271 2.472 1.00 96.06 85 HIS A N 1
ATOM 663 C CA . HIS A 1 85 ? 4.461 2.967 3.881 1.00 96.06 85 HIS A CA 1
ATOM 664 C C . HIS A 1 85 ? 2.979 2.726 4.182 1.00 96.06 85 HIS A C 1
ATOM 666 O O . HIS A 1 85 ? 2.610 1.660 4.667 1.00 96.06 85 HIS A O 1
ATOM 672 N N . GLU A 1 86 ? 2.102 3.649 3.790 1.00 94.94 86 GLU A N 1
ATOM 673 C CA . GLU A 1 86 ? 0.656 3.529 3.989 1.00 94.94 86 GLU A CA 1
ATOM 674 C C . GLU A 1 86 ? 0.076 2.279 3.321 1.00 94.94 86 GLU A C 1
ATOM 676 O O . GLU A 1 86 ? -0.710 1.560 3.941 1.00 94.94 86 GLU A O 1
ATOM 681 N N . THR A 1 87 ? 0.500 1.982 2.088 1.00 96.56 87 THR A N 1
ATOM 682 C CA . THR A 1 87 ? 0.069 0.780 1.359 1.00 96.56 87 THR A CA 1
ATOM 683 C C . THR A 1 87 ? 0.552 -0.485 2.064 1.00 96.56 87 THR A C 1
ATOM 685 O O . THR A 1 87 ? -0.184 -1.467 2.139 1.00 96.56 87 THR A O 1
ATOM 688 N N . ARG A 1 88 ? 1.770 -0.478 2.619 1.00 97.44 88 ARG A N 1
ATOM 689 C CA . ARG A 1 88 ? 2.310 -1.609 3.382 1.00 97.44 88 ARG A CA 1
ATOM 690 C C . ARG A 1 88 ? 1.499 -1.869 4.642 1.00 97.44 88 ARG A C 1
ATOM 692 O O . ARG A 1 88 ? 1.089 -3.007 4.851 1.00 97.44 88 ARG A O 1
ATOM 699 N N . ILE A 1 89 ? 1.199 -0.834 5.426 1.00 97.31 89 ILE A N 1
ATOM 700 C CA . ILE A 1 89 ? 0.340 -0.959 6.611 1.00 97.31 89 ILE A CA 1
ATOM 701 C C . ILE A 1 89 ? -1.040 -1.500 6.215 1.00 97.31 89 ILE A C 1
ATOM 703 O O . ILE A 1 89 ? -1.516 -2.457 6.820 1.00 97.31 89 ILE A O 1
ATOM 707 N N . GLN A 1 90 ? -1.651 -0.972 5.150 1.00 95.56 90 GLN A N 1
ATOM 708 C CA . GLN A 1 90 ? -2.954 -1.439 4.662 1.00 95.56 90 GLN A CA 1
ATOM 709 C C . GLN A 1 90 ? -2.935 -2.921 4.243 1.00 95.56 90 GLN A C 1
ATOM 711 O O . GLN A 1 90 ? -3.843 -3.671 4.598 1.00 95.56 90 GLN A O 1
ATOM 716 N N . VAL A 1 91 ? -1.905 -3.365 3.511 1.00 97.19 91 VAL A N 1
ATOM 717 C CA . VAL A 1 91 ? -1.737 -4.776 3.112 1.00 97.19 91 VAL A CA 1
ATOM 718 C C . VAL A 1 91 ? -1.594 -5.678 4.339 1.00 97.19 91 VAL A C 1
ATOM 720 O O . VAL A 1 91 ? -2.236 -6.725 4.412 1.00 97.19 91 VAL A O 1
ATOM 723 N N . LEU A 1 92 ? -0.782 -5.268 5.315 1.00 97.12 92 LEU A N 1
ATOM 724 C CA . LEU A 1 92 ? -0.495 -6.053 6.518 1.00 97.12 92 LEU A CA 1
ATOM 725 C C . LEU A 1 92 ? -1.668 -6.101 7.506 1.00 97.12 92 LEU A C 1
ATOM 727 O O . LEU A 1 92 ? -1.796 -7.065 8.260 1.00 97.12 92 LEU A O 1
ATOM 731 N N . LEU A 1 93 ? -2.553 -5.100 7.483 1.00 95.38 93 LEU A N 1
ATOM 732 C CA . LEU A 1 93 ? -3.801 -5.115 8.246 1.00 95.38 93 LEU A CA 1
ATOM 733 C C . LEU A 1 93 ? -4.794 -6.171 7.748 1.00 95.38 93 LEU A C 1
ATOM 735 O O . LEU A 1 93 ? -5.659 -6.565 8.529 1.00 95.38 93 LEU A O 1
ATOM 739 N N . CYS A 1 94 ? -4.665 -6.625 6.494 1.00 93.88 94 CYS A N 1
ATOM 740 C CA . CYS A 1 94 ? -5.512 -7.642 5.863 1.00 93.88 94 CYS A CA 1
ATOM 741 C C . CYS A 1 94 ? -7.017 -7.400 6.125 1.00 93.88 94 CYS A C 1
ATOM 743 O O . CYS A 1 94 ? -7.660 -8.155 6.862 1.00 93.88 94 CYS A O 1
ATOM 745 N N . PRO A 1 95 ? -7.582 -6.301 5.591 1.00 92.31 95 PRO A N 1
ATOM 746 C CA . PRO A 1 95 ? -8.959 -5.907 5.871 1.00 92.31 95 PRO A CA 1
ATOM 747 C C . PRO A 1 95 ? -9.973 -6.998 5.461 1.00 92.31 95 PRO A C 1
ATOM 749 O O . PRO A 1 95 ? -9.852 -7.577 4.372 1.00 92.31 95 PRO A O 1
ATOM 752 N N . PRO A 1 96 ? -10.988 -7.278 6.301 1.00 91.94 96 PRO A N 1
ATOM 753 C CA . PRO A 1 96 ? -11.972 -8.319 6.044 1.00 91.94 96 PRO A CA 1
ATOM 754 C C . PRO A 1 96 ? -12.982 -7.898 4.962 1.00 91.94 96 PRO A C 1
ATOM 756 O O . PRO A 1 96 ? -13.216 -6.701 4.765 1.00 91.94 96 PRO A O 1
ATOM 759 N N . PRO A 1 97 ? -13.657 -8.863 4.309 1.00 92.44 97 PRO A N 1
ATOM 760 C CA . PRO A 1 97 ? -14.774 -8.577 3.417 1.00 92.44 97 PRO A CA 1
ATOM 761 C C . PRO A 1 97 ? -15.832 -7.677 4.063 1.00 92.44 97 PRO A C 1
ATOM 763 O O . PRO A 1 97 ? -16.243 -7.904 5.200 1.00 92.44 97 PRO A O 1
ATOM 766 N N . GLY A 1 98 ? -16.292 -6.676 3.309 1.00 88.56 98 GLY A N 1
ATOM 767 C CA . GLY A 1 98 ? -17.243 -5.663 3.774 1.00 88.56 98 GLY A CA 1
ATOM 768 C C . GLY A 1 98 ? -16.598 -4.409 4.375 1.00 88.56 98 GLY A C 1
ATOM 769 O O . GLY A 1 98 ? -17.310 -3.454 4.678 1.00 88.56 98 GLY A O 1
ATOM 770 N N . SER A 1 99 ? -15.268 -4.350 4.498 1.00 91.00 99 SER A N 1
ATOM 771 C CA . SER A 1 99 ? -14.579 -3.084 4.765 1.00 91.00 99 SER A CA 1
ATOM 772 C C . SER A 1 99 ? -14.388 -2.259 3.476 1.00 91.00 99 SER A C 1
ATOM 774 O O . SER A 1 99 ? -14.216 -2.840 2.395 1.00 91.00 99 SER A O 1
ATOM 776 N N . PRO A 1 100 ? -14.347 -0.914 3.567 1.00 91.44 100 PRO A N 1
ATOM 777 C CA . PRO A 1 100 ? -13.937 -0.056 2.452 1.00 91.44 100 PRO A CA 1
ATOM 778 C C . PRO A 1 100 ? -12.584 -0.459 1.840 1.00 91.44 100 PRO A C 1
ATOM 780 O O . PRO A 1 100 ? -12.474 -0.636 0.624 1.00 91.44 100 PRO A O 1
ATOM 783 N N . ASP A 1 101 ? -11.567 -0.681 2.680 1.00 92.62 101 ASP A N 1
ATOM 784 C CA . ASP A 1 101 ? -10.227 -1.072 2.227 1.00 92.62 101 ASP A CA 1
ATOM 785 C C . ASP A 1 101 ? -10.213 -2.425 1.511 1.00 92.62 101 ASP A C 1
ATOM 787 O O . ASP A 1 101 ? -9.448 -2.609 0.563 1.00 92.62 101 ASP A O 1
ATOM 791 N N . HIS A 1 102 ? -11.050 -3.378 1.929 1.00 93.62 102 HIS A N 1
ATOM 792 C CA . HIS A 1 102 ? -11.153 -4.670 1.261 1.00 93.62 102 HIS A CA 1
ATOM 793 C C . HIS A 1 102 ? -11.683 -4.519 -0.164 1.00 93.62 102 HIS A C 1
ATOM 795 O O . HIS A 1 102 ? -11.144 -5.133 -1.078 1.00 93.62 102 HIS A O 1
ATOM 801 N N . LYS A 1 103 ? -12.689 -3.666 -0.383 1.00 90.31 103 LYS A N 1
ATOM 802 C CA . LYS A 1 103 ? -13.227 -3.420 -1.730 1.00 90.31 103 LYS A CA 1
ATOM 803 C C . LYS A 1 103 ? -12.215 -2.758 -2.656 1.00 90.31 103 LYS A C 1
ATOM 805 O O . LYS A 1 103 ? -12.106 -3.139 -3.820 1.00 90.31 103 LYS A O 1
ATOM 810 N N . LEU A 1 104 ? -11.435 -1.811 -2.138 1.00 90.00 104 LEU A N 1
ATOM 811 C CA . LEU A 1 104 ? -10.323 -1.240 -2.895 1.00 90.00 104 LEU A CA 1
ATOM 812 C C . LEU A 1 104 ? -9.256 -2.304 -3.204 1.00 90.00 104 LEU A C 1
ATOM 814 O O . LEU A 1 104 ? -8.782 -2.399 -4.336 1.00 90.00 104 LEU A O 1
ATOM 818 N N . SER A 1 105 ? -8.911 -3.122 -2.207 1.00 92.88 105 SER A N 1
ATOM 819 C CA . SER A 1 105 ? -7.939 -4.214 -2.324 1.00 92.88 105 SER A CA 1
ATOM 820 C C . SER A 1 105 ? -8.352 -5.228 -3.390 1.00 92.88 105 SER A C 1
ATOM 822 O O . SER A 1 105 ? -7.569 -5.509 -4.286 1.00 92.88 105 SER A O 1
ATOM 824 N N . GLU A 1 106 ? -9.600 -5.700 -3.364 1.00 92.00 106 GLU A N 1
ATOM 825 C CA . GLU A 1 106 ? -10.167 -6.641 -4.339 1.00 92.00 106 GLU A CA 1
ATOM 826 C C . GLU A 1 106 ? -9.938 -6.170 -5.784 1.00 92.00 106 GLU A C 1
ATOM 828 O O . GLU A 1 106 ? -9.490 -6.940 -6.634 1.00 92.00 106 GLU A O 1
ATOM 833 N N . HIS A 1 107 ? -10.161 -4.880 -6.052 1.00 88.88 107 HIS A N 1
ATOM 834 C CA . HIS A 1 107 ? -9.945 -4.306 -7.376 1.00 88.88 107 HIS A CA 1
ATOM 835 C C . HIS A 1 107 ? -8.458 -4.221 -7.767 1.00 88.88 107 HIS A C 1
ATOM 837 O O . HIS A 1 107 ? -8.091 -4.538 -8.899 1.00 88.88 107 HIS A O 1
ATOM 843 N N . LEU A 1 108 ? -7.591 -3.782 -6.851 1.00 91.75 108 LEU A N 1
ATOM 844 C CA . LEU A 1 108 ? -6.157 -3.592 -7.118 1.00 91.75 108 LEU A CA 1
ATOM 845 C C . LEU A 1 108 ? -5.377 -4.916 -7.171 1.00 91.75 108 LEU A C 1
ATOM 847 O O . LEU A 1 108 ? -4.368 -5.039 -7.873 1.00 91.75 108 LEU A O 1
ATOM 851 N N . ASP A 1 109 ? -5.850 -5.921 -6.447 1.00 94.00 109 ASP A N 1
ATOM 852 C CA . ASP A 1 109 ? -5.192 -7.218 -6.309 1.00 94.00 109 ASP A CA 1
ATOM 853 C C . ASP A 1 109 ? -5.674 -8.219 -7.361 1.00 94.00 109 ASP A C 1
ATOM 855 O O . ASP A 1 109 ? -5.056 -9.271 -7.545 1.00 94.00 109 ASP A O 1
ATOM 859 N N . ALA A 1 110 ? -6.718 -7.867 -8.118 1.00 91.50 110 ALA A N 1
ATOM 860 C CA . ALA A 1 110 ? -7.205 -8.646 -9.244 1.00 91.50 110 ALA A CA 1
ATOM 861 C C . ALA A 1 110 ? -6.066 -9.000 -10.219 1.00 91.50 110 ALA A C 1
ATOM 863 O O . ALA A 1 110 ? -5.276 -8.148 -10.647 1.00 91.50 110 ALA A O 1
ATOM 864 N N . GLY A 1 111 ? -5.968 -10.288 -10.554 1.00 90.56 111 GLY A N 1
ATOM 865 C CA . GLY A 1 111 ? -4.916 -10.823 -11.422 1.00 90.56 111 GLY A CA 1
ATOM 866 C C . GLY A 1 111 ? -3.534 -10.941 -10.769 1.00 90.56 111 GLY A C 1
ATOM 867 O O . GLY A 1 111 ? -2.568 -11.228 -11.474 1.00 90.56 111 GLY A O 1
ATOM 868 N N . SER A 1 112 ? -3.400 -10.725 -9.453 1.00 93.56 112 SER A N 1
ATOM 869 C CA . SER A 1 112 ? -2.137 -11.000 -8.762 1.00 93.56 112 SER A CA 1
ATOM 870 C C . SER A 1 112 ? -1.813 -12.496 -8.799 1.00 93.56 112 SER A C 1
ATOM 872 O O . SER A 1 112 ? -2.669 -13.309 -8.445 1.00 93.56 112 SER A O 1
ATOM 874 N N . PRO A 1 113 ? -0.582 -12.892 -9.173 1.00 95.44 113 PRO A N 1
ATOM 875 C CA . PRO A 1 113 ? -0.203 -14.302 -9.244 1.00 95.44 113 PRO A CA 1
ATOM 876 C C . PRO A 1 113 ? -0.050 -14.947 -7.863 1.00 95.44 113 PRO A C 1
ATOM 878 O O . PRO A 1 113 ? -0.093 -16.169 -7.744 1.00 95.44 113 PRO A O 1
ATOM 881 N N . ARG A 1 114 ? 0.189 -14.143 -6.820 1.00 95.19 114 ARG A N 1
ATOM 882 C CA . ARG A 1 114 ? 0.372 -14.614 -5.444 1.00 95.19 114 ARG A CA 1
ATOM 883 C C . ARG A 1 114 ? 0.087 -13.515 -4.425 1.00 95.19 114 ARG A C 1
ATOM 885 O O . ARG A 1 114 ? 0.183 -12.328 -4.737 1.00 95.19 114 ARG A O 1
ATOM 892 N N . TRP A 1 115 ? -0.207 -13.942 -3.201 1.00 96.19 115 TRP A N 1
ATOM 893 C CA . TRP A 1 115 ? -0.319 -13.091 -2.021 1.00 96.19 115 TRP A CA 1
ATOM 894 C C . TRP A 1 115 ? 0.670 -13.569 -0.959 1.00 96.19 115 TRP A C 1
ATOM 896 O O . TRP A 1 115 ? 0.398 -14.485 -0.187 1.00 96.19 115 TRP A O 1
ATOM 906 N N . THR A 1 116 ? 1.859 -12.987 -0.976 1.00 97.06 116 THR A N 1
ATOM 907 C CA . THR A 1 116 ? 2.984 -13.332 -0.107 1.00 97.06 116 THR A CA 1
ATOM 908 C C . THR A 1 116 ? 3.700 -12.065 0.373 1.00 97.06 116 THR A C 1
ATOM 910 O O . THR A 1 116 ? 4.892 -11.931 0.102 1.00 97.06 116 THR A O 1
ATOM 913 N N . PRO A 1 117 ? 3.019 -11.096 1.016 1.00 97.31 117 PRO A N 1
ATOM 914 C CA . PRO A 1 117 ? 3.695 -9.913 1.538 1.00 97.31 117 PRO A CA 1
ATOM 915 C C . PRO A 1 117 ? 4.740 -10.301 2.589 1.00 97.31 117 PRO A C 1
ATOM 917 O O . PRO A 1 117 ? 4.542 -11.241 3.362 1.00 97.31 117 PRO A O 1
ATOM 920 N N . ARG A 1 118 ? 5.855 -9.560 2.642 1.00 96.50 118 ARG A N 1
ATOM 921 C CA . ARG A 1 118 ? 6.846 -9.740 3.713 1.00 96.50 118 ARG A CA 1
ATOM 922 C C . ARG A 1 118 ? 6.228 -9.444 5.079 1.00 96.50 118 ARG A C 1
ATOM 924 O O . ARG A 1 118 ? 5.343 -8.596 5.179 1.00 96.50 118 ARG A O 1
ATOM 931 N N . ALA A 1 119 ? 6.760 -10.072 6.124 1.00 96.88 119 ALA A N 1
ATOM 932 C CA . ALA A 1 119 ? 6.384 -9.770 7.500 1.00 96.88 119 ALA A CA 1
ATOM 933 C C . ALA A 1 119 ? 6.605 -8.276 7.846 1.00 96.88 119 ALA A C 1
ATOM 935 O O . ALA A 1 119 ? 7.487 -7.632 7.248 1.00 96.88 119 ALA A O 1
ATOM 936 N N . PRO A 1 120 ? 5.817 -7.727 8.791 1.00 97.25 120 PRO A N 1
ATOM 937 C CA . PRO A 1 120 ? 6.044 -6.390 9.326 1.00 97.25 120 PRO A CA 1
ATOM 938 C C . PRO A 1 120 ? 7.441 -6.277 9.945 1.00 97.25 120 PRO A C 1
ATOM 940 O O . PRO A 1 120 ? 7.961 -7.220 10.541 1.00 97.25 120 PRO A O 1
ATOM 943 N N . ASN A 1 121 ? 8.055 -5.107 9.798 1.00 96.56 121 ASN A N 1
ATOM 944 C CA . ASN A 1 121 ? 9.204 -4.711 10.605 1.00 96.56 121 ASN A CA 1
ATOM 945 C C . ASN A 1 121 ? 8.738 -4.131 11.959 1.00 96.56 121 ASN A C 1
ATOM 947 O O . ASN A 1 121 ? 7.543 -4.007 12.213 1.00 96.56 121 ASN A O 1
ATOM 951 N N . ALA A 1 122 ? 9.679 -3.761 12.832 1.00 97.44 122 ALA A N 1
ATOM 952 C CA . ALA A 1 122 ? 9.354 -3.271 14.174 1.00 97.44 122 ALA A CA 1
ATOM 953 C C . ALA A 1 122 ? 8.490 -1.993 14.178 1.00 97.44 122 ALA A C 1
ATOM 955 O O . ALA A 1 122 ? 7.593 -1.865 15.005 1.00 97.44 122 ALA A O 1
ATOM 956 N N . GLU A 1 123 ? 8.737 -1.059 13.258 1.00 96.00 123 GLU A N 1
ATOM 957 C CA . GLU A 1 123 ? 7.970 0.190 13.155 1.00 96.00 123 GLU A CA 1
ATOM 958 C C . GLU A 1 123 ? 6.553 -0.073 12.629 1.00 96.00 123 GLU A C 1
ATOM 960 O O . GLU A 1 123 ? 5.574 0.424 13.186 1.00 96.00 123 GLU A O 1
ATOM 965 N N . GLU A 1 124 ? 6.443 -0.915 11.597 1.00 97.19 124 GLU A N 1
ATOM 966 C CA . GLU A 1 124 ? 5.174 -1.363 11.024 1.00 97.19 124 GLU A CA 1
ATOM 967 C C . GLU A 1 124 ? 4.330 -2.102 12.071 1.00 97.19 124 GLU A C 1
ATOM 969 O O . GLU A 1 124 ? 3.136 -1.839 12.175 1.00 97.19 124 GLU A O 1
ATOM 974 N N . GLU A 1 125 ? 4.932 -2.977 12.883 1.00 97.62 125 GLU A N 1
ATOM 975 C CA . GLU A 1 125 ? 4.228 -3.717 13.940 1.00 97.62 125 GLU A CA 1
ATOM 976 C C . GLU A 1 125 ? 3.639 -2.776 14.999 1.00 97.62 125 GLU 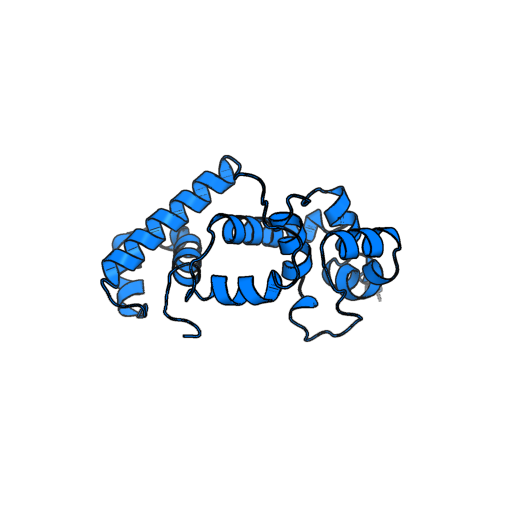A C 1
ATOM 978 O O . GLU A 1 125 ? 2.497 -2.959 15.420 1.00 97.62 125 GLU A O 1
ATOM 983 N N . ILE A 1 126 ? 4.375 -1.729 15.392 1.00 96.19 126 ILE A N 1
ATOM 984 C CA . ILE A 1 126 ? 3.878 -0.717 16.335 1.00 96.19 126 ILE A CA 1
ATOM 985 C C . ILE A 1 126 ? 2.656 0.001 15.752 1.00 96.19 126 ILE A C 1
ATOM 987 O O . ILE A 1 126 ? 1.652 0.177 16.444 1.00 96.19 126 ILE A O 1
ATOM 991 N N . GLU A 1 127 ? 2.717 0.425 14.488 1.00 95.88 127 GLU A N 1
ATOM 992 C CA . GLU A 1 127 ? 1.598 1.120 13.846 1.00 95.88 127 GLU A CA 1
ATOM 993 C C . GLU A 1 127 ? 0.388 0.200 13.651 1.00 95.88 127 GLU A C 1
ATOM 995 O O . GLU A 1 127 ? -0.735 0.575 13.988 1.00 95.88 127 GLU A O 1
ATOM 1000 N N . ILE A 1 128 ? 0.611 -1.028 13.183 1.00 96.25 128 ILE A N 1
ATOM 1001 C CA . ILE A 1 128 ? -0.434 -2.047 13.043 1.00 96.25 128 ILE A CA 1
ATOM 1002 C C . ILE A 1 128 ? -1.086 -2.331 14.398 1.00 96.25 128 ILE A C 1
ATOM 1004 O O . ILE A 1 128 ? -2.311 -2.426 14.469 1.00 96.25 128 ILE A O 1
ATOM 1008 N N . GLY A 1 129 ? -0.298 -2.423 15.472 1.00 96.00 129 GLY A N 1
ATOM 1009 C CA . GLY A 1 129 ? -0.793 -2.582 16.838 1.00 96.00 129 GLY A CA 1
ATOM 1010 C C . GLY A 1 129 ? -1.751 -1.460 17.239 1.00 96.00 129 GLY A C 1
ATOM 1011 O O . GLY A 1 129 ? -2.864 -1.742 17.680 1.00 96.00 129 GLY A O 1
ATOM 1012 N N . LYS A 1 130 ? -1.379 -0.196 16.989 1.00 94.75 130 LYS A N 1
ATOM 1013 C CA . LYS A 1 130 ? -2.249 0.966 17.253 1.00 94.75 130 LYS A CA 1
ATOM 1014 C C . LYS A 1 130 ? -3.548 0.907 16.456 1.00 94.75 130 LYS A C 1
ATOM 1016 O O . LYS A 1 130 ? -4.615 1.187 16.995 1.00 94.75 130 LYS A O 1
ATOM 1021 N N . VAL A 1 131 ? -3.478 0.540 15.176 1.00 95.31 131 VAL A N 1
ATOM 1022 C CA . VAL A 1 131 ? -4.681 0.415 14.343 1.00 95.31 131 VAL A CA 1
ATOM 1023 C C . VAL A 1 131 ? -5.574 -0.717 14.852 1.00 95.31 131 VAL A C 1
ATOM 1025 O O . VAL A 1 131 ? -6.782 -0.531 14.934 1.00 95.31 131 VAL A O 1
ATOM 1028 N N . ARG A 1 132 ? -5.014 -1.869 15.240 1.00 94.56 132 ARG A N 1
ATOM 1029 C CA . ARG A 1 132 ? -5.783 -2.994 15.803 1.00 94.56 132 ARG A CA 1
ATOM 1030 C C . ARG A 1 132 ? -6.479 -2.619 17.111 1.00 94.56 132 ARG A C 1
ATOM 1032 O O . ARG A 1 132 ? -7.680 -2.838 17.213 1.00 94.56 132 ARG A O 1
ATOM 1039 N N . GLU A 1 133 ? -5.773 -1.979 18.042 1.00 93.75 133 GLU A N 1
ATOM 1040 C CA . GLU A 1 133 ? -6.375 -1.455 19.279 1.00 93.75 133 GLU A CA 1
ATOM 1041 C C . GLU A 1 133 ? -7.533 -0.497 18.957 1.00 93.75 133 GLU A C 1
ATOM 1043 O O . GLU A 1 133 ? -8.610 -0.548 19.550 1.00 93.75 133 GLU A O 1
ATOM 1048 N N . MET A 1 134 ? -7.342 0.360 17.956 1.00 93.50 134 MET A N 1
ATOM 1049 C CA . MET A 1 134 ? -8.370 1.301 17.542 1.00 93.50 134 MET A CA 1
ATOM 1050 C C . MET A 1 134 ? -9.586 0.614 16.906 1.00 93.50 134 MET A C 1
ATOM 1052 O O . MET A 1 134 ? -10.717 1.032 17.147 1.00 93.50 134 MET A O 1
ATOM 1056 N N . LYS A 1 135 ? -9.388 -0.473 16.150 1.00 91.56 135 LYS A N 1
ATOM 1057 C CA . LYS A 1 135 ? -10.490 -1.299 15.627 1.00 91.56 135 LYS A CA 1
ATOM 1058 C C . LYS A 1 135 ? -11.305 -1.922 16.751 1.00 91.56 135 LYS A C 1
ATOM 1060 O O . LYS A 1 135 ? -12.527 -1.946 16.657 1.00 91.56 135 LYS A O 1
ATOM 1065 N N . GLU A 1 136 ? -10.655 -2.388 17.814 1.00 91.50 136 GLU A N 1
ATOM 1066 C CA . GLU A 1 136 ? -11.343 -2.937 18.988 1.00 91.50 136 GLU A CA 1
ATOM 1067 C C . GLU A 1 136 ? -12.193 -1.872 19.687 1.00 91.50 136 GLU A C 1
ATOM 1069 O O . GLU A 1 136 ? -13.341 -2.137 20.040 1.00 91.50 136 GLU A O 1
ATOM 1074 N N . ARG A 1 137 ? -11.682 -0.640 19.811 1.00 91.06 137 ARG A N 1
ATOM 1075 C CA . ARG A 1 137 ? -12.456 0.493 20.345 1.00 91.06 137 ARG A CA 1
ATOM 1076 C C . ARG A 1 137 ? -13.667 0.822 19.475 1.00 91.06 137 ARG A C 1
ATOM 1078 O O . ARG A 1 137 ? -14.760 0.994 20.008 1.00 91.06 137 ARG A O 1
ATOM 1085 N N . VAL A 1 138 ? -13.486 0.882 18.152 1.00 89.94 138 VAL A N 1
ATOM 1086 C CA . VAL A 1 138 ? -14.590 1.102 17.201 1.00 89.94 138 VAL A CA 1
ATOM 1087 C C . VAL A 1 138 ? -15.643 0.006 17.351 1.00 89.94 138 VAL A C 1
ATOM 1089 O O . VAL A 1 138 ? -16.813 0.325 17.531 1.00 89.94 138 VAL A O 1
ATOM 1092 N N . ALA A 1 139 ? -15.232 -1.264 17.365 1.00 87.62 139 ALA A N 1
ATOM 1093 C CA . ALA A 1 139 ? -16.140 -2.398 17.521 1.00 87.62 139 ALA A CA 1
ATOM 1094 C C . ALA A 1 139 ? -16.882 -2.385 18.869 1.00 87.62 139 ALA A C 1
ATOM 1096 O O . ALA A 1 139 ? -18.076 -2.671 18.921 1.00 87.62 139 ALA A O 1
ATOM 1097 N N . GLY A 1 140 ? -16.205 -2.010 19.960 1.00 87.81 140 GLY A N 1
ATOM 1098 C CA . GLY A 1 140 ? -16.831 -1.857 21.275 1.00 87.81 140 GLY A CA 1
ATOM 1099 C C . GLY A 1 140 ? -17.906 -0.767 21.301 1.00 87.81 140 GLY A C 1
ATOM 1100 O O . GLY A 1 140 ? -18.916 -0.919 21.984 1.00 87.81 140 GLY A O 1
ATOM 1101 N N . GLN A 1 141 ? -17.717 0.300 20.522 1.00 88.19 141 GLN A N 1
ATOM 1102 C CA . GLN A 1 141 ? -18.653 1.416 20.428 1.00 88.19 141 GLN A CA 1
ATOM 1103 C C . GLN A 1 141 ? -19.841 1.126 19.495 1.00 88.19 141 GLN A C 1
ATOM 1105 O O . GLN A 1 141 ? -20.979 1.513 19.772 1.00 88.19 141 GLN A O 1
ATOM 1110 N N . THR A 1 142 ? -19.604 0.440 18.374 1.00 86.25 142 THR A N 1
ATOM 1111 C CA . THR A 1 142 ? -20.672 0.084 17.429 1.00 86.25 142 THR A CA 1
ATOM 1112 C C . THR A 1 142 ? -21.503 -1.102 17.913 1.00 86.25 142 THR A C 1
ATOM 1114 O O . THR A 1 142 ? -22.697 -1.179 17.605 1.00 86.25 142 THR A O 1
ATOM 1117 N N . GLY A 1 143 ? -20.908 -2.001 18.701 1.00 85.12 143 GLY A N 1
ATOM 1118 C CA . GLY A 1 143 ? -21.523 -3.259 19.110 1.00 85.12 143 GLY A CA 1
ATOM 1119 C C . GLY A 1 143 ? -21.746 -4.165 17.899 1.00 85.12 143 GLY A C 1
ATOM 1120 O O . GLY A 1 143 ? -20.852 -4.358 17.081 1.00 85.12 143 GLY A O 1
ATOM 1121 N N . GLU A 1 144 ? -22.961 -4.697 17.750 1.00 83.62 144 GLU A N 1
ATOM 1122 C CA . GLU A 1 144 ? -23.341 -5.519 16.589 1.00 83.62 144 GLU A CA 1
ATOM 1123 C C . GLU A 1 144 ? -23.607 -4.694 15.315 1.00 83.62 144 GLU A C 1
ATOM 1125 O O . GLU A 1 144 ? -23.768 -5.261 14.229 1.00 83.62 144 GLU A O 1
ATOM 1130 N N . ARG A 1 145 ? -23.666 -3.356 15.422 1.00 84.31 145 ARG A N 1
ATOM 1131 C CA . ARG A 1 145 ? -23.855 -2.483 14.256 1.00 84.31 145 ARG A CA 1
ATOM 1132 C C . ARG A 1 145 ? -22.608 -2.497 13.376 1.00 84.31 145 ARG A C 1
ATOM 1134 O O . ARG A 1 145 ? -21.483 -2.517 13.870 1.00 84.31 145 ARG A O 1
ATOM 1141 N N . LYS A 1 146 ? -22.834 -2.421 12.064 1.00 79.19 146 LYS A N 1
ATOM 1142 C CA . LYS A 1 146 ? -21.774 -2.319 11.049 1.00 79.19 146 LYS A CA 1
ATOM 1143 C C . LYS A 1 146 ? -21.455 -0.880 10.662 1.00 79.19 146 LYS A C 1
ATOM 1145 O O . LYS A 1 146 ? -20.336 -0.588 10.259 1.00 79.19 146 LYS A O 1
ATOM 1150 N N . ASP A 1 147 ? -22.422 0.014 10.822 1.00 81.94 147 ASP A N 1
ATOM 1151 C CA . ASP A 1 147 ? -22.266 1.415 10.459 1.00 81.94 147 ASP A CA 1
ATOM 1152 C C . ASP A 1 147 ? -21.656 2.201 11.623 1.00 81.94 147 ASP A C 1
ATOM 1154 O O . ASP A 1 147 ? -22.152 2.155 12.753 1.00 81.94 147 ASP A O 1
ATOM 1158 N N . VAL A 1 148 ? -20.584 2.941 11.335 1.00 84.25 148 VAL A N 1
ATOM 1159 C CA . VAL A 1 148 ? -19.956 3.869 12.283 1.00 84.25 148 VAL A CA 1
ATOM 1160 C C . VAL A 1 148 ? -20.619 5.237 12.129 1.00 84.25 148 VAL A C 1
ATOM 1162 O O . VAL A 1 148 ? -20.478 5.893 11.097 1.00 84.25 148 VAL A O 1
ATOM 1165 N N . GLU A 1 149 ? -21.337 5.697 13.152 1.00 87.06 149 GLU A N 1
ATOM 1166 C CA . GLU A 1 149 ? -22.002 7.003 13.137 1.00 87.06 149 GLU A CA 1
ATOM 1167 C C . GLU A 1 149 ? -21.101 8.111 13.705 1.00 87.06 149 GLU A C 1
ATOM 1169 O O . GLU A 1 149 ? -20.175 7.872 14.480 1.00 87.06 149 GLU A O 1
ATOM 1174 N N . SER A 1 150 ? -21.415 9.377 13.407 1.00 87.12 150 SER A N 1
ATOM 1175 C CA . SER A 1 150 ? -20.658 10.521 13.945 1.00 87.12 150 SER A CA 1
ATOM 1176 C C . SER A 1 150 ? -20.641 10.580 15.478 1.00 87.12 150 SER A C 1
ATOM 1178 O O . SER A 1 150 ? -19.683 11.095 16.056 1.00 87.12 150 SER A O 1
ATOM 1180 N N . LYS A 1 151 ? -21.679 10.053 16.146 1.00 88.81 151 LYS A N 1
ATOM 1181 C CA . LYS A 1 151 ? -21.718 9.946 17.614 1.00 88.81 151 LYS A CA 1
ATOM 1182 C C . LYS A 1 151 ? -20.656 8.971 18.134 1.00 88.81 151 LYS A C 1
ATOM 1184 O O . LYS A 1 151 ? -19.970 9.296 19.095 1.00 88.81 151 LYS A O 1
ATOM 1189 N N . ASP A 1 152 ? -20.457 7.855 17.429 1.00 88.75 152 ASP A N 1
ATOM 1190 C CA . ASP A 1 152 ? -19.496 6.813 17.789 1.00 88.75 152 ASP A CA 1
ATOM 1191 C C . ASP A 1 152 ? -18.075 7.374 17.687 1.00 88.75 152 ASP A C 1
ATOM 1193 O O . ASP A 1 152 ? -17.291 7.279 18.628 1.00 88.75 152 ASP A O 1
ATOM 1197 N N . ILE A 1 153 ? -17.781 8.079 16.587 1.00 87.75 153 ILE A N 1
ATOM 1198 C CA . ILE A 1 153 ? -16.504 8.779 16.388 1.00 87.75 153 ILE A CA 1
ATOM 1199 C C . ILE A 1 153 ? -16.266 9.785 17.518 1.00 87.75 153 ILE A C 1
ATOM 1201 O O . ILE A 1 153 ? -15.182 9.827 18.096 1.00 87.75 153 ILE A O 1
ATOM 1205 N N . ARG A 1 154 ? -17.275 10.592 17.865 1.00 87.00 154 ARG A N 1
ATOM 1206 C CA . ARG A 1 154 ? -17.146 11.595 18.927 1.00 87.00 154 ARG A CA 1
ATOM 1207 C C . ARG A 1 154 ? -16.863 10.951 20.284 1.00 87.00 154 ARG A C 1
ATOM 1209 O O . ARG A 1 154 ? -16.002 11.447 21.002 1.00 87.00 154 ARG A O 1
ATOM 1216 N N . GLU A 1 155 ? -17.561 9.877 20.637 1.00 89.88 155 GLU A N 1
ATOM 1217 C CA . GLU A 1 155 ? -17.361 9.154 21.900 1.00 89.88 155 GLU A CA 1
ATOM 1218 C C . GLU A 1 155 ? -15.971 8.520 21.980 1.00 89.88 155 GLU A C 1
ATOM 1220 O O . GLU A 1 155 ? -15.269 8.699 22.978 1.00 89.88 155 GLU A O 1
ATOM 1225 N N . ILE A 1 156 ? -15.518 7.904 20.887 1.00 89.38 156 ILE A N 1
ATOM 1226 C CA . ILE A 1 156 ? -14.167 7.357 20.749 1.00 89.38 156 ILE A CA 1
ATOM 1227 C C . ILE A 1 156 ? -13.109 8.453 20.952 1.00 89.38 156 ILE A C 1
ATOM 1229 O O . ILE A 1 156 ? -12.187 8.276 21.749 1.00 89.38 156 ILE A O 1
ATOM 1233 N N . LEU A 1 157 ? -13.261 9.610 20.296 1.00 88.00 157 LEU A N 1
ATOM 1234 C CA . LEU A 1 157 ? -12.334 10.738 20.431 1.00 88.00 157 LEU A CA 1
ATOM 1235 C C . LEU A 1 157 ? -12.338 11.341 21.842 1.00 88.00 157 LEU A C 1
ATOM 1237 O O . LEU A 1 157 ? -11.275 11.645 22.378 1.00 88.00 157 LEU A O 1
ATOM 1241 N N . MET A 1 158 ? -13.508 11.481 22.476 1.00 87.44 158 MET A N 1
ATOM 1242 C CA . MET A 1 158 ? -13.605 11.963 23.861 1.00 87.44 158 MET A CA 1
ATOM 1243 C C . MET A 1 158 ? -12.900 11.011 24.838 1.00 87.44 158 MET A C 1
ATOM 1245 O O . MET A 1 158 ? -12.224 11.473 25.758 1.00 87.44 158 MET A O 1
ATOM 1249 N N . GLY A 1 159 ? -12.984 9.697 24.605 1.00 86.62 159 GLY A N 1
ATOM 1250 C CA . GLY A 1 159 ?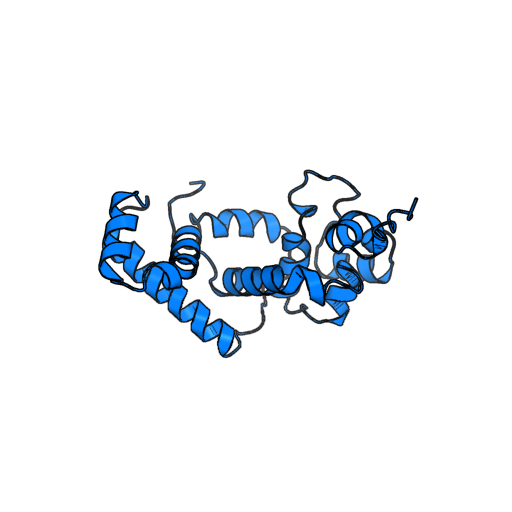 -12.283 8.679 25.392 1.00 86.62 159 GLY A CA 1
ATOM 1251 C C . GLY A 1 159 ? -10.754 8.694 25.255 1.00 86.62 159 GLY A C 1
ATOM 1252 O O . GLY A 1 159 ? -10.065 8.115 26.091 1.00 86.62 159 GLY A O 1
ATOM 1253 N N . MET A 1 160 ? -10.196 9.362 24.237 1.00 86.12 160 MET A N 1
ATOM 1254 C CA . MET A 1 160 ? -8.741 9.507 24.048 1.00 86.12 160 MET A CA 1
ATOM 1255 C C . MET A 1 160 ? -8.132 10.680 24.825 1.00 86.12 160 MET A C 1
ATOM 1257 O O . MET A 1 160 ? -6.908 10.795 24.910 1.00 86.12 160 MET A O 1
ATOM 1261 N N . GLY A 1 161 ? -8.961 11.559 25.394 1.00 85.62 161 GLY A N 1
ATOM 1262 C CA . GLY A 1 161 ? -8.500 12.734 26.126 1.00 85.62 161 GLY A CA 1
ATOM 1263 C C . GLY A 1 161 ? -7.768 13.754 25.244 1.00 85.62 161 GLY A C 1
ATOM 1264 O O . GLY A 1 161 ? -8.074 13.933 24.067 1.00 85.62 161 GLY A O 1
ATOM 1265 N N . GLY A 1 162 ? -6.796 14.462 25.828 1.00 84.19 162 GLY A N 1
ATOM 1266 C CA . GLY A 1 162 ? -6.125 15.606 25.191 1.00 84.19 162 GLY A CA 1
ATOM 1267 C C . GLY A 1 162 ? -5.284 15.286 23.947 1.00 84.19 162 GLY A C 1
ATOM 1268 O O . GLY A 1 162 ? -5.013 16.195 23.169 1.00 84.19 162 GLY A O 1
ATOM 1269 N N . ASN A 1 163 ? -4.926 14.017 23.719 1.00 84.31 163 ASN A N 1
ATOM 1270 C CA . ASN A 1 163 ? -4.036 13.592 22.626 1.00 84.31 163 ASN A CA 1
ATOM 1271 C C . ASN A 1 163 ? -4.799 12.942 21.456 1.00 84.31 163 ASN A C 1
ATOM 1273 O O . ASN A 1 163 ? -4.247 12.142 20.701 1.00 84.31 163 ASN A O 1
ATOM 1277 N N . TRP A 1 164 ? -6.093 13.234 21.303 1.00 85.44 164 TRP A N 1
ATOM 1278 C CA . TRP A 1 164 ? -6.924 12.615 20.264 1.00 85.44 164 TRP A CA 1
ATOM 1279 C C . TRP A 1 164 ? -6.419 12.900 18.839 1.00 85.44 164 TRP A C 1
ATOM 1281 O O . TRP A 1 164 ? -6.549 12.043 17.969 1.00 85.44 164 TRP A O 1
ATOM 1291 N N . VAL A 1 165 ? -5.787 14.058 18.606 1.00 87.75 165 VAL A N 1
ATOM 1292 C CA . VAL A 1 165 ? -5.231 14.442 17.294 1.00 87.75 165 VAL A CA 1
ATOM 1293 C C . VAL A 1 165 ? -4.178 13.439 16.815 1.00 87.75 165 VAL A C 1
ATOM 1295 O O . VAL A 1 165 ? -4.203 13.039 15.654 1.00 87.75 165 VAL A O 1
ATOM 1298 N N . ASP A 1 166 ? -3.321 12.955 17.717 1.00 87.94 166 ASP A N 1
ATOM 1299 C CA . ASP A 1 166 ? -2.268 11.982 17.393 1.00 87.94 166 ASP A CA 1
ATOM 1300 C C . ASP A 1 166 ? -2.833 10.599 17.029 1.00 87.94 166 ASP A C 1
ATOM 1302 O O . ASP A 1 166 ? -2.162 9.782 16.400 1.00 87.94 166 ASP A O 1
ATOM 1306 N N . ASN A 1 167 ? -4.081 10.333 17.419 1.00 87.81 167 ASN A N 1
ATOM 1307 C CA . ASN A 1 167 ? -4.766 9.065 17.197 1.00 87.81 167 ASN A CA 1
ATOM 1308 C C . ASN A 1 167 ? -5.668 9.081 15.956 1.00 87.81 167 ASN A C 1
ATOM 1310 O O . ASN A 1 167 ? -6.118 8.017 15.528 1.00 87.81 167 ASN A O 1
ATOM 1314 N N . LEU A 1 168 ? -5.907 10.250 15.348 1.00 89.88 168 LEU A N 1
ATOM 1315 C CA . LEU A 1 168 ? -6.740 10.369 14.149 1.00 89.88 168 LEU A CA 1
ATOM 1316 C C . LEU A 1 168 ? -6.284 9.467 12.997 1.00 89.88 168 LEU A C 1
ATOM 1318 O O . LEU A 1 168 ? -7.144 8.782 12.444 1.00 89.88 168 LEU A O 1
ATOM 1322 N N . PRO A 1 169 ? -4.980 9.372 12.656 1.00 91.19 169 PRO A N 1
ATOM 1323 C CA . PRO A 1 169 ? -4.555 8.492 11.570 1.00 91.19 169 PRO A CA 1
ATOM 1324 C C . PRO A 1 169 ? -4.859 7.015 11.856 1.00 91.19 169 PRO A C 1
ATOM 1326 O O . PRO A 1 169 ? -5.239 6.267 10.956 1.00 91.19 169 PRO A O 1
ATOM 1329 N N . ALA A 1 170 ? -4.725 6.586 13.116 1.00 91.38 170 ALA A N 1
ATOM 1330 C CA . ALA A 1 170 ? -5.047 5.220 13.518 1.00 91.38 170 ALA A CA 1
ATOM 1331 C C . ALA A 1 170 ? -6.561 4.964 13.480 1.00 91.38 170 ALA A C 1
ATOM 1333 O O . ALA A 1 170 ? -6.982 3.892 13.051 1.00 91.38 170 ALA A O 1
ATOM 1334 N N . LEU A 1 171 ? -7.374 5.950 13.877 1.00 91.50 171 LEU A N 1
ATOM 1335 C CA . LEU A 1 171 ? -8.836 5.883 13.818 1.00 91.50 171 LEU A CA 1
ATOM 1336 C C . LEU A 1 171 ? -9.353 5.801 12.384 1.00 91.50 171 LEU A C 1
ATOM 1338 O O . LEU A 1 171 ? -10.167 4.931 12.085 1.00 91.50 171 LEU A O 1
ATOM 1342 N N . GLU A 1 172 ? -8.837 6.635 11.487 1.00 92.38 172 GLU A N 1
ATOM 1343 C CA . GLU A 1 172 ? -9.198 6.599 10.070 1.00 92.38 172 GLU A CA 1
ATOM 1344 C C . GLU A 1 172 ? -8.881 5.229 9.446 1.00 92.38 172 GLU A C 1
ATOM 1346 O O . GLU A 1 172 ? -9.748 4.601 8.832 1.00 92.38 172 GLU A O 1
ATOM 1351 N N . LYS A 1 173 ? -7.668 4.704 9.676 1.00 93.44 173 LYS A N 1
ATOM 1352 C CA . LYS A 1 173 ? -7.280 3.359 9.214 1.00 93.44 173 LYS A CA 1
ATOM 1353 C C . LYS A 1 173 ? -8.141 2.261 9.841 1.00 93.44 173 LYS A C 1
ATOM 1355 O O . LYS A 1 173 ? -8.510 1.300 9.166 1.00 93.44 173 LYS A O 1
ATOM 1360 N N . ALA A 1 174 ? -8.472 2.375 11.125 1.00 92.31 174 ALA A N 1
ATOM 1361 C CA . ALA A 1 174 ? -9.313 1.402 11.811 1.00 92.31 174 ALA A CA 1
ATOM 1362 C C . ALA A 1 174 ? -10.722 1.358 11.219 1.00 92.31 174 ALA A C 1
ATOM 1364 O O . ALA A 1 174 ? -11.228 0.272 10.939 1.00 92.31 174 ALA A O 1
ATOM 1365 N N . MET A 1 175 ? -11.323 2.518 10.956 1.00 91.81 175 MET A N 1
ATOM 1366 C CA . MET A 1 175 ? -12.623 2.601 10.298 1.00 91.81 175 MET A CA 1
ATOM 1367 C C . MET A 1 175 ? -12.572 1.946 8.912 1.00 91.81 175 MET A C 1
ATOM 1369 O O . MET A 1 175 ? -13.318 1.001 8.659 1.00 91.81 175 MET A O 1
ATOM 1373 N N . ASN A 1 176 ? -11.640 2.351 8.046 1.00 90.94 176 ASN A N 1
ATOM 1374 C CA . ASN A 1 176 ? -11.556 1.842 6.667 1.00 90.94 176 ASN A CA 1
ATOM 1375 C C . ASN A 1 176 ? -11.247 0.334 6.573 1.00 90.94 176 ASN A C 1
ATOM 1377 O O . ASN A 1 176 ? -11.629 -0.335 5.604 1.00 90.94 176 ASN A O 1
ATOM 1381 N N . SER A 1 177 ? -10.621 -0.229 7.607 1.00 90.38 177 SER A N 1
ATOM 1382 C CA . SER A 1 177 ? -10.274 -1.650 7.687 1.00 90.38 177 SER A CA 1
ATOM 1383 C C . SER A 1 177 ? -11.246 -2.500 8.519 1.00 90.38 177 SER A C 1
ATOM 1385 O O . SER A 1 177 ? -10.989 -3.691 8.711 1.00 90.38 177 SER A O 1
ATOM 1387 N N . THR A 1 178 ? -12.348 -1.941 9.02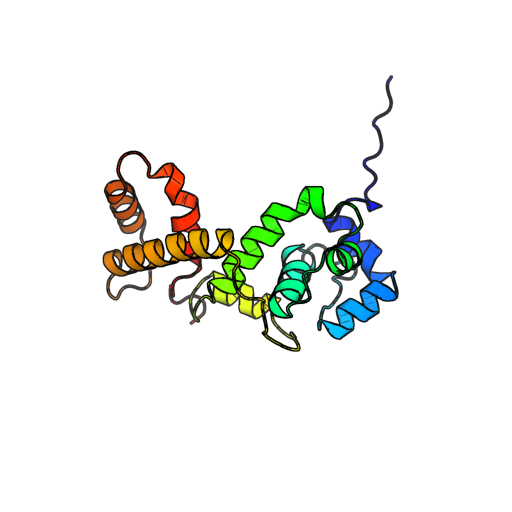5 1.00 88.81 178 THR A N 1
ATOM 1388 C CA . THR A 1 178 ? -13.396 -2.674 9.770 1.00 88.81 178 THR A CA 1
ATOM 1389 C C . THR A 1 178 ? -14.558 -3.051 8.847 1.00 88.81 178 THR A C 1
ATOM 1391 O O . THR A 1 178 ? -14.862 -2.304 7.921 1.00 88.81 178 THR A O 1
ATOM 1394 N N . ASP A 1 179 ? -15.196 -4.215 9.052 1.00 87.44 179 ASP A N 1
ATOM 1395 C CA . ASP A 1 179 ? -16.378 -4.614 8.265 1.00 87.44 179 ASP A CA 1
ATOM 1396 C C . ASP A 1 179 ? -17.531 -3.640 8.527 1.00 87.44 179 ASP A C 1
ATOM 1398 O O . ASP A 1 179 ? -18.131 -3.657 9.599 1.00 87.44 179 ASP A O 1
ATOM 1402 N N . GLN A 1 180 ? -17.841 -2.825 7.521 1.00 84.25 180 GLN A N 1
ATOM 1403 C CA . GLN A 1 180 ? -18.956 -1.882 7.522 1.00 84.25 180 GLN A CA 1
ATOM 1404 C C . GLN A 1 180 ? -20.085 -2.335 6.580 1.00 84.25 180 GLN A C 1
ATOM 1406 O O . GLN A 1 180 ? -20.960 -1.559 6.223 1.00 84.25 180 GLN A O 1
ATOM 1411 N N . GLY A 1 181 ? -20.069 -3.589 6.113 1.00 82.00 181 GLY A N 1
ATOM 1412 C CA . GLY A 1 181 ? -21.061 -4.102 5.166 1.00 82.00 181 GLY A CA 1
ATOM 1413 C C . GLY A 1 181 ? -20.924 -3.574 3.733 1.00 82.00 181 GLY A C 1
ATOM 1414 O O . GLY A 1 181 ? -21.839 -3.759 2.934 1.00 82.00 181 GLY A O 1
ATOM 1415 N N . VAL A 1 182 ? -19.795 -2.959 3.369 1.00 83.12 182 VAL A N 1
ATOM 1416 C CA . VAL A 1 182 ? -19.591 -2.349 2.047 1.00 83.12 182 VAL A CA 1
ATOM 1417 C C . VAL A 1 182 ? -19.661 -3.390 0.926 1.00 83.12 182 VAL A C 1
ATOM 1419 O O . VAL A 1 182 ? -18.887 -4.350 0.886 1.00 83.12 182 VAL A O 1
ATOM 1422 N N . GLY A 1 183 ? -20.562 -3.151 -0.033 1.00 68.69 183 GLY A N 1
ATOM 1423 C CA . GLY A 1 183 ? -20.756 -3.970 -1.234 1.00 68.69 183 GLY A CA 1
ATOM 1424 C C . GLY A 1 183 ? -21.206 -5.404 -0.951 1.00 68.69 183 GLY A C 1
ATOM 1425 O O . GLY A 1 183 ? -20.780 -6.318 -1.667 1.00 68.69 183 GLY A O 1
ATOM 1426 N N . ARG A 1 184 ? -22.003 -5.570 0.110 1.00 60.59 184 ARG A N 1
ATOM 1427 C CA . ARG A 1 184 ? -22.987 -6.649 0.250 1.00 60.59 184 ARG A CA 1
ATOM 1428 C C . ARG A 1 184 ? -24.291 -6.271 -0.445 1.00 60.59 184 ARG A C 1
ATOM 1430 O O . ARG A 1 184 ? -24.548 -5.053 -0.571 1.00 60.59 184 ARG A O 1
#

pLDDT: mean 88.55, std 12.4, range [35.84, 98.44]